Protein AF-A0A8T1S1Q7-F1 (afdb_monomer_lite)

Secondary structure (DSSP, 8-state):
----SHHHHHHHHHHHHHHHHHHHHS-----------GGGHHHHHHHHHHHHHT--TTSPP-HHHHHHHHHSSS--HHHHHHHHHHHHHHHHHHHHHH--HHHHHHHHHHHHHTT--TTSEEETTEEE-HHHHHHHHHHHHHHHHHHHSS-SS-HHHHHHHHHHHHHTT-S--HHHHHHHT-TTSTT-TTT---HHHHHHHHHHHHHHS-S-----TT------------

InterPro domains:
  IPR002157 Cobalamin (vitamin B12)-binding protein [PF01122] (16-185)
  IPR051588 Eukaryotic Cobalamin Transport [PTHR10559] (9-187)

Foldseek 3Di:
DDDDDPVVVVVVVVVVVVVVVVVVPPPPPLVPPDDDDPVCVVVVVVVLVVLLVPDDPPDQQDLVSLLVQLADDDHDVVSSVVSLLSLLVCCQVPVLPPDQLLSLLSSLLSCLSVLHQLCFRDDPRGTDGSLVVSVVNLVQQLVCCVVPVGGPPHVVSNVSSLLSCLVVVGDDDLVSVLVSPPCPSPPNPPPDPDPVVSVVVSVVSCVSNPPDDDPDRGPGDYHPPPPSDD
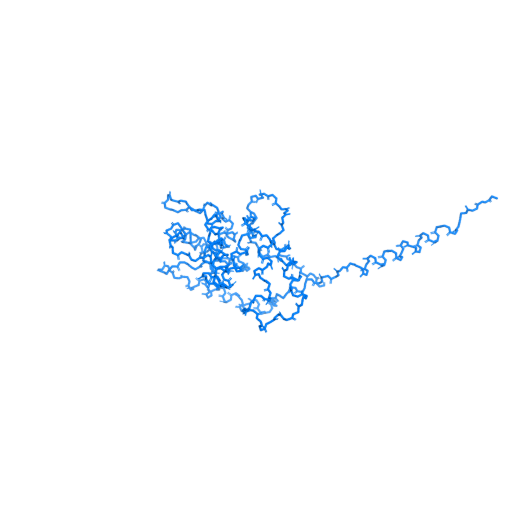
pLDDT: mean 75.9, std 19.91, range [31.59, 97.94]

Radius of gyration: 23.97 Å; chains: 1; bounding box: 48×86×62 Å

Structure (mmCIF, N/CA/C/O backbone):
data_AF-A0A8T1S1Q7-F1
#
_entry.id   AF-A0A8T1S1Q7-F1
#
loop_
_atom_site.group_PDB
_atom_site.id
_atom_site.type_symbol
_atom_site.label_atom_id
_atom_site.label_alt_id
_atom_site.label_comp_id
_atom_site.label_asym_id
_atom_site.label_entity_id
_atom_site.label_seq_id
_atom_site.pdbx_PDB_ins_code
_atom_site.Cartn_x
_atom_site.Cartn_y
_atom_site.Cartn_z
_atom_site.occupancy
_atom_site.B_iso_or_equiv
_atom_site.auth_seq_id
_atom_site.auth_comp_id
_atom_site.auth_asym_id
_atom_site.auth_atom_id
_atom_site.pdbx_PDB_model_num
ATOM 1 N N . GLN A 1 1 ? 14.185 65.476 -39.154 1.00 38.91 1 GLN A N 1
ATOM 2 C CA . GLN A 1 1 ? 13.109 64.513 -38.830 1.00 38.91 1 GLN A CA 1
ATOM 3 C C . GLN A 1 1 ? 13.609 63.157 -39.300 1.00 38.91 1 GLN A C 1
ATOM 5 O O . GLN A 1 1 ? 13.980 63.069 -40.453 1.00 38.91 1 GLN A O 1
ATOM 10 N N . GLY A 1 2 ? 13.774 62.105 -38.516 1.00 42.28 2 GLY A N 1
ATOM 11 C CA . GLY A 1 2 ? 13.477 61.841 -37.119 1.00 42.28 2 GLY A CA 1
ATOM 12 C C . GLY A 1 2 ? 13.653 60.332 -36.942 1.00 42.28 2 GLY A C 1
ATOM 13 O O . GLY A 1 2 ? 12.933 59.572 -37.565 1.00 42.28 2 GLY A O 1
ATOM 14 N N . VAL A 1 3 ? 14.683 59.950 -36.186 1.00 53.66 3 VAL A N 1
ATOM 15 C CA . VAL A 1 3 ? 14.793 58.777 -35.301 1.00 53.66 3 VAL A CA 1
ATOM 16 C C . VAL A 1 3 ? 13.857 57.590 -35.591 1.00 53.66 3 VAL A C 1
ATOM 18 O O . VAL A 1 3 ? 12.734 57.599 -35.111 1.00 53.66 3 VAL A O 1
ATOM 21 N N . THR A 1 4 ? 14.358 56.522 -36.222 1.00 49.47 4 THR A N 1
ATOM 22 C CA . THR A 1 4 ? 13.830 55.141 -36.082 1.00 49.47 4 THR A CA 1
ATOM 23 C C . THR A 1 4 ? 14.815 54.146 -36.711 1.00 49.47 4 THR A C 1
ATOM 25 O O . THR A 1 4 ? 14.681 53.795 -37.877 1.00 49.47 4 THR A O 1
ATOM 28 N N . GLY A 1 5 ? 15.841 53.712 -35.975 1.00 52.50 5 GLY A N 1
ATOM 29 C CA . GLY A 1 5 ? 16.766 52.676 -36.468 1.00 52.50 5 GLY A CA 1
ATOM 30 C C . GLY A 1 5 ? 17.504 51.931 -35.357 1.00 52.50 5 GLY A C 1
ATOM 31 O O . GLY A 1 5 ? 17.584 50.708 -35.379 1.00 52.50 5 GLY A O 1
ATOM 32 N N . ASP A 1 6 ? 17.936 52.645 -34.314 1.00 53.81 6 ASP A N 1
ATOM 33 C CA . ASP A 1 6 ? 18.719 52.035 -33.226 1.00 53.81 6 ASP A CA 1
ATOM 34 C C . ASP A 1 6 ? 17.874 51.266 -32.196 1.00 53.81 6 ASP A C 1
ATOM 36 O O . ASP A 1 6 ? 18.347 50.329 -31.552 1.00 53.81 6 ASP A O 1
ATOM 40 N N . GLY A 1 7 ? 16.592 51.616 -32.050 1.00 53.06 7 GLY A N 1
ATOM 41 C CA . GLY A 1 7 ? 15.706 50.998 -31.059 1.00 53.06 7 GLY A CA 1
ATOM 42 C C . GLY A 1 7 ? 15.237 49.583 -31.418 1.00 53.06 7 GLY A C 1
ATOM 43 O O . GLY A 1 7 ? 14.983 48.778 -30.521 1.00 53.06 7 GLY A O 1
ATOM 44 N N . GLU A 1 8 ? 15.125 49.253 -32.708 1.00 56.66 8 GLU A N 1
ATOM 45 C CA . GLU A 1 8 ? 14.625 47.943 -33.158 1.00 56.66 8 GLU A CA 1
ATOM 46 C C . GLU A 1 8 ? 15.713 46.864 -33.159 1.00 56.66 8 GLU A C 1
ATOM 48 O O . GLU A 1 8 ? 15.457 45.716 -32.783 1.00 56.66 8 GLU A O 1
ATOM 53 N N . MET A 1 9 ? 16.950 47.247 -33.488 1.00 59.78 9 MET A N 1
ATOM 54 C CA . MET A 1 9 ? 18.107 46.349 -33.470 1.00 59.78 9 MET A CA 1
ATOM 55 C C . MET A 1 9 ? 18.482 45.941 -32.038 1.00 59.78 9 MET A C 1
ATOM 57 O O . MET A 1 9 ? 18.757 44.775 -31.761 1.00 59.78 9 MET A O 1
ATOM 61 N N . MET A 1 10 ? 18.393 46.876 -31.085 1.00 61.81 10 MET A N 1
ATOM 62 C CA . MET A 1 10 ? 18.620 46.582 -29.668 1.00 61.81 10 MET A CA 1
ATOM 63 C C . MET A 1 10 ? 17.518 45.674 -29.093 1.00 61.81 10 MET A C 1
ATOM 65 O O . MET A 1 10 ? 17.795 44.766 -28.311 1.00 61.81 10 MET A O 1
ATOM 69 N N . ARG A 1 11 ? 16.257 45.860 -29.511 1.00 66.31 11 ARG A N 1
ATOM 70 C CA . ARG A 1 11 ? 15.126 45.014 -29.083 1.00 66.31 11 ARG A CA 1
ATOM 71 C C . ARG A 1 11 ? 15.227 43.584 -29.609 1.00 66.31 11 ARG A C 1
ATOM 73 O O . ARG A 1 11 ? 14.923 42.645 -28.873 1.00 66.31 11 ARG A O 1
ATOM 80 N N . THR A 1 12 ? 15.678 43.399 -30.846 1.00 70.56 12 THR A N 1
ATOM 81 C CA . THR A 1 12 ? 15.907 42.063 -31.419 1.00 70.56 12 THR A CA 1
ATOM 82 C C . THR A 1 12 ? 17.087 41.355 -30.752 1.00 70.56 12 THR A C 1
ATOM 84 O O . THR A 1 12 ? 16.970 40.180 -30.413 1.00 70.56 12 THR A O 1
ATOM 87 N N . LEU A 1 13 ? 18.176 42.062 -30.432 1.00 71.19 13 LEU A N 1
ATOM 88 C CA . LEU A 1 13 ? 19.294 41.467 -29.689 1.00 71.19 13 LEU A CA 1
ATOM 89 C C . LEU A 1 13 ? 18.897 41.045 -28.265 1.00 71.19 13 LEU A C 1
ATOM 91 O O . LEU A 1 13 ? 19.228 39.944 -27.825 1.00 71.19 13 LEU A O 1
ATOM 95 N N . VAL A 1 14 ? 18.156 41.899 -27.551 1.00 78.38 14 VAL A N 1
ATOM 96 C CA . VAL A 1 14 ? 17.705 41.624 -26.177 1.00 78.38 14 VAL A CA 1
ATOM 97 C C . VAL A 1 14 ? 16.707 40.467 -26.137 1.00 78.38 14 VAL A C 1
ATOM 99 O O . VAL A 1 14 ? 16.790 39.628 -25.244 1.00 78.38 14 VAL A O 1
ATOM 102 N N . THR A 1 15 ? 15.794 40.372 -27.107 1.00 74.06 15 THR A N 1
ATOM 103 C CA . THR A 1 15 ? 14.841 39.250 -27.191 1.00 74.06 15 THR A CA 1
ATOM 104 C C . THR A 1 15 ? 15.527 37.932 -27.542 1.00 74.06 15 THR A C 1
ATOM 106 O O . THR A 1 15 ? 15.200 36.911 -26.938 1.00 74.06 15 THR A O 1
ATOM 109 N N . MET A 1 16 ? 16.531 37.948 -28.425 1.00 76.75 16 MET A N 1
ATOM 110 C CA . MET A 1 16 ? 17.347 36.768 -28.727 1.00 76.75 16 MET A CA 1
ATOM 111 C C . MET A 1 16 ? 18.166 36.307 -27.517 1.00 76.75 16 MET A C 1
ATOM 113 O O . MET A 1 16 ? 18.165 35.121 -27.194 1.00 76.75 16 MET A O 1
ATOM 117 N N . LEU A 1 17 ? 18.810 37.233 -26.798 1.00 78.62 17 LEU A N 1
ATOM 118 C CA . LEU A 1 17 ? 19.577 36.922 -25.587 1.00 78.62 17 LEU A CA 1
ATOM 119 C C . LEU A 1 17 ? 18.680 36.431 -24.445 1.00 78.62 17 LEU A C 1
ATOM 121 O O . LEU A 1 17 ? 19.032 35.468 -23.770 1.00 78.62 17 LEU A O 1
ATOM 125 N N . ALA A 1 18 ? 17.504 37.036 -24.256 1.00 77.12 18 ALA A N 1
ATOM 126 C CA . ALA A 1 18 ? 16.523 36.581 -23.274 1.00 77.12 18 ALA A CA 1
ATOM 127 C C . ALA A 1 18 ? 15.964 35.193 -23.628 1.00 77.12 18 ALA A C 1
ATOM 129 O O . ALA A 1 18 ? 15.820 34.353 -22.743 1.00 77.12 18 ALA A O 1
ATOM 130 N N . GLY A 1 19 ? 15.708 34.919 -24.913 1.00 75.44 19 GLY A N 1
ATOM 131 C CA . GLY A 1 19 ? 15.300 33.599 -25.399 1.00 75.44 19 GLY A CA 1
ATOM 132 C C . GLY A 1 19 ? 16.376 32.531 -25.180 1.00 75.44 19 GLY A C 1
ATOM 133 O O . GLY A 1 19 ? 16.073 31.441 -24.696 1.00 75.44 19 GLY A O 1
ATOM 134 N N . LEU A 1 20 ? 17.643 32.863 -25.447 1.00 75.69 20 LEU A N 1
ATOM 135 C CA . LEU A 1 20 ? 18.786 31.980 -25.203 1.00 75.69 20 LEU A CA 1
ATOM 136 C C . LEU A 1 20 ? 18.986 31.710 -23.701 1.00 75.69 20 LEU A C 1
ATOM 138 O O . LEU A 1 20 ? 19.234 30.576 -23.297 1.00 75.69 20 LEU A O 1
ATOM 142 N N 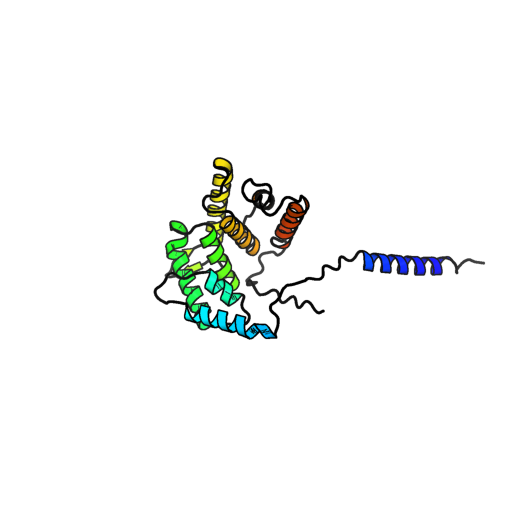. LEU A 1 21 ? 18.820 32.739 -22.864 1.00 74.62 21 LEU A N 1
ATOM 143 C CA . LEU A 1 21 ? 18.910 32.631 -21.409 1.00 74.62 21 LEU A CA 1
ATOM 144 C C . LEU A 1 21 ? 17.765 31.779 -20.835 1.00 74.62 21 LEU A C 1
ATOM 146 O O . LEU A 1 21 ? 18.000 30.969 -19.943 1.00 74.62 21 LEU A O 1
ATOM 150 N N . LEU A 1 22 ? 16.547 31.899 -21.375 1.00 66.69 22 LEU A N 1
ATOM 151 C CA . LEU A 1 22 ? 15.398 31.061 -21.006 1.00 66.69 22 LEU A CA 1
ATOM 152 C C . LEU A 1 22 ? 15.592 29.590 -21.409 1.00 66.69 22 LEU A C 1
ATOM 154 O O . LEU A 1 22 ? 15.176 28.704 -20.664 1.00 66.69 22 LEU A O 1
ATOM 158 N N . LEU A 1 23 ? 16.261 29.321 -22.536 1.00 65.88 23 LEU A N 1
ATOM 159 C CA . LEU A 1 23 ? 16.642 27.966 -22.954 1.00 65.88 23 LEU A CA 1
ATOM 160 C C . LEU A 1 23 ? 17.730 27.360 -22.052 1.00 65.88 23 LEU A C 1
ATOM 162 O O . LEU A 1 23 ? 17.657 26.175 -21.738 1.00 65.88 23 LEU A O 1
ATOM 166 N N . TYR A 1 24 ? 18.694 28.162 -21.586 1.00 63.28 24 TYR A N 1
ATOM 167 C CA . TYR A 1 24 ? 19.740 27.726 -20.645 1.00 63.28 24 TYR A CA 1
ATOM 168 C C . TYR A 1 24 ? 19.243 27.557 -19.201 1.00 63.28 24 TYR A C 1
ATOM 170 O O . TYR A 1 24 ? 19.770 26.732 -18.456 1.00 63.28 24 TYR A O 1
ATOM 178 N N . LEU A 1 25 ? 18.240 28.339 -18.793 1.00 59.53 25 LEU A N 1
ATOM 179 C CA . LEU A 1 25 ? 17.625 28.271 -17.464 1.00 59.53 25 LEU A CA 1
ATOM 180 C C . LEU A 1 25 ? 16.512 27.226 -17.36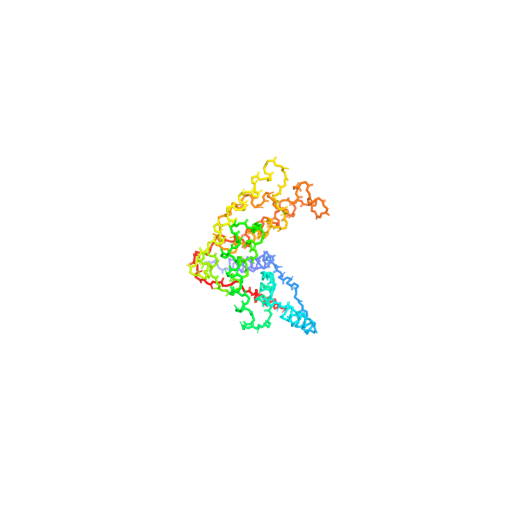9 1.00 59.53 25 LEU A C 1
ATOM 182 O O . LEU A 1 25 ? 16.055 26.947 -16.260 1.00 59.53 25 LEU A O 1
ATOM 186 N N . ALA A 1 26 ? 16.062 26.651 -18.489 1.00 56.50 26 ALA A N 1
ATOM 187 C CA . ALA A 1 26 ? 15.135 25.533 -18.463 1.00 56.50 26 ALA A CA 1
ATOM 188 C C . ALA A 1 26 ? 15.865 24.330 -17.848 1.00 56.50 26 ALA A C 1
ATOM 190 O O . ALA A 1 26 ? 16.803 23.812 -18.455 1.00 56.50 26 ALA A O 1
ATOM 191 N N . PRO A 1 27 ? 15.479 23.857 -16.649 1.00 55.19 27 PRO A N 1
ATOM 192 C CA . PRO A 1 27 ? 16.083 22.664 -16.098 1.00 55.19 27 PRO A CA 1
ATOM 193 C C . PRO A 1 27 ? 15.698 21.507 -17.018 1.00 55.19 27 PRO A C 1
ATOM 195 O O . PRO A 1 27 ? 14.570 21.012 -16.973 1.00 55.19 27 PRO A O 1
ATOM 198 N N . THR A 1 28 ? 16.636 21.067 -17.855 1.00 53.44 28 THR A N 1
ATOM 199 C CA . THR A 1 28 ? 16.559 19.795 -18.567 1.00 53.44 28 THR A CA 1
ATOM 200 C C . THR A 1 28 ? 16.693 18.695 -17.523 1.00 53.44 28 THR A C 1
ATOM 202 O O . THR A 1 28 ? 17.720 18.032 -17.393 1.00 53.44 28 THR A O 1
ATOM 205 N N . VAL A 1 29 ? 15.647 18.511 -16.717 1.00 53.09 29 VAL A N 1
ATOM 206 C CA . VAL A 1 29 ? 15.441 17.275 -15.980 1.00 53.09 29 VAL A CA 1
ATOM 207 C C . VAL A 1 29 ? 15.096 16.250 -17.046 1.00 53.09 29 VAL A C 1
ATOM 209 O O . VAL A 1 29 ? 13.927 15.970 -17.309 1.00 53.09 29 VAL A O 1
ATOM 212 N N . LEU A 1 30 ? 16.128 15.721 -17.702 1.00 44.84 30 LEU A N 1
ATOM 213 C CA . LEU A 1 30 ? 16.028 14.451 -18.391 1.00 44.84 30 LEU A CA 1
ATOM 214 C C . LEU A 1 30 ? 15.482 13.489 -17.339 1.00 44.84 30 LEU A C 1
ATOM 216 O O . LEU A 1 30 ? 16.141 13.185 -16.342 1.00 44.84 30 LEU A O 1
ATOM 220 N N . CYS A 1 31 ? 14.218 13.096 -17.499 1.00 48.00 31 CYS A N 1
ATOM 221 C CA . CYS A 1 31 ? 13.670 11.964 -16.778 1.00 48.00 31 CYS A CA 1
ATOM 222 C C . CYS A 1 31 ? 14.504 10.765 -17.215 1.00 48.00 31 CYS A C 1
ATOM 224 O O . CYS A 1 31 ? 14.187 10.100 -18.191 1.00 48.00 31 CYS A O 1
ATOM 226 N N . GLN A 1 32 ? 15.597 10.492 -16.512 1.00 52.19 32 GLN A N 1
ATOM 227 C CA . GLN A 1 32 ? 16.336 9.258 -16.689 1.00 52.19 32 GLN A CA 1
ATOM 228 C C . GLN A 1 32 ? 15.565 8.185 -15.923 1.00 52.19 32 GLN A C 1
ATOM 230 O O . GLN A 1 32 ? 15.927 7.761 -14.829 1.00 52.19 32 GLN A O 1
ATOM 235 N N . GLY A 1 33 ? 14.390 7.845 -16.451 1.00 61.56 33 GLY A N 1
ATOM 236 C CA . GLY A 1 33 ? 13.634 6.706 -15.977 1.00 61.56 33 GLY A CA 1
ATOM 237 C C . GLY A 1 33 ? 14.430 5.462 -16.327 1.00 61.56 33 GLY A C 1
ATOM 238 O O . GLY A 1 33 ? 14.535 5.112 -17.499 1.00 61.56 33 GLY A O 1
ATOM 239 N N . CYS A 1 34 ? 14.996 4.792 -15.327 1.00 77.50 34 CYS A N 1
ATOM 240 C CA . CYS A 1 34 ? 15.538 3.458 -15.531 1.00 77.50 34 CYS A CA 1
ATOM 241 C C . CYS A 1 34 ? 14.358 2.522 -15.814 1.00 77.50 34 CYS A C 1
ATOM 243 O O . CYS A 1 34 ? 13.532 2.262 -14.937 1.00 77.50 34 CYS A O 1
ATOM 245 N N . ALA A 1 35 ? 14.252 2.057 -17.053 1.00 80.88 35 ALA A N 1
ATOM 246 C CA . ALA A 1 35 ? 13.274 1.069 -17.473 1.00 80.88 35 ALA A CA 1
ATOM 247 C C . ALA A 1 35 ? 14.006 -0.142 -18.049 1.00 80.88 35 ALA A C 1
ATOM 249 O O . ALA A 1 35 ? 15.059 -0.001 -18.663 1.00 80.88 35 ALA A O 1
ATOM 250 N N . VAL A 1 36 ? 13.425 -1.326 -17.856 1.00 81.56 36 VAL A N 1
ATOM 251 C CA . VAL A 1 36 ? 13.950 -2.574 -18.421 1.00 81.56 36 VAL A CA 1
ATOM 252 C C . VAL A 1 36 ? 14.018 -2.458 -19.945 1.00 81.56 36 VAL A C 1
ATOM 254 O O . VAL A 1 36 ? 13.041 -2.025 -20.577 1.00 81.56 36 VAL A O 1
ATOM 257 N N . ASN A 1 37 ? 15.160 -2.842 -20.525 1.00 85.69 37 ASN A N 1
ATOM 258 C CA . ASN A 1 37 ? 15.352 -2.804 -21.970 1.00 85.69 37 ASN A CA 1
ATOM 259 C C . ASN A 1 37 ? 14.344 -3.744 -22.661 1.00 85.69 37 ASN A C 1
ATOM 261 O O . ASN A 1 37 ? 13.881 -4.729 -22.085 1.00 85.69 37 ASN A O 1
ATOM 265 N N . LYS A 1 38 ? 13.971 -3.438 -23.908 1.00 85.94 38 LYS A N 1
ATOM 266 C CA . LYS A 1 38 ? 13.069 -4.258 -24.725 1.00 85.94 38 LYS A CA 1
ATOM 267 C C . LYS A 1 38 ? 13.527 -5.715 -24.798 1.00 85.94 38 LYS A C 1
ATOM 269 O O . LYS A 1 38 ? 12.679 -6.595 -24.668 1.00 85.94 38 LYS A O 1
ATOM 274 N N . ASP A 1 39 ? 14.832 -5.938 -24.910 1.00 90.25 39 ASP A N 1
ATOM 275 C CA . ASP A 1 39 ? 15.437 -7.268 -25.053 1.00 90.25 39 ASP A CA 1
ATOM 276 C C . ASP A 1 39 ? 15.287 -8.129 -23.786 1.00 90.25 39 ASP A C 1
ATOM 278 O O . ASP A 1 39 ? 15.184 -9.349 -23.860 1.00 90.25 39 ASP A O 1
ATOM 282 N N . GLU A 1 40 ? 15.178 -7.495 -22.616 1.00 90.19 40 GLU A N 1
ATOM 283 C CA . GLU A 1 40 ? 15.042 -8.161 -21.313 1.00 90.19 40 GLU A CA 1
ATOM 284 C C . GLU A 1 40 ? 13.577 -8.310 -20.868 1.00 90.19 40 GLU A C 1
ATOM 286 O O . GLU A 1 40 ? 13.280 -8.968 -19.868 1.00 90.19 40 GLU A O 1
ATOM 291 N N . ARG A 1 41 ? 12.619 -7.737 -21.612 1.00 87.75 41 ARG A N 1
ATOM 292 C CA . ARG A 1 41 ? 11.180 -7.852 -21.306 1.00 87.75 41 ARG A CA 1
ATOM 293 C C . ARG A 1 41 ? 10.692 -9.296 -21.139 1.00 87.75 41 ARG A C 1
ATOM 295 O O . ARG A 1 41 ? 9.851 -9.499 -20.259 1.00 87.75 41 ARG A O 1
ATOM 302 N N . PRO A 1 42 ? 11.170 -10.299 -21.906 1.00 90.50 42 PRO A N 1
ATOM 303 C CA . PRO A 1 42 ? 10.775 -11.689 -21.691 1.00 90.50 42 PRO A CA 1
ATOM 304 C C . PRO A 1 42 ? 11.056 -12.186 -20.264 1.00 90.50 42 PRO A C 1
ATOM 306 O O . PRO A 1 42 ? 10.211 -12.873 -19.696 1.00 90.50 42 PRO A O 1
ATOM 309 N N . LEU A 1 43 ? 12.160 -11.756 -19.640 1.00 90.69 43 LEU A N 1
ATOM 310 C CA . LEU A 1 43 ? 12.518 -12.140 -18.268 1.00 90.69 43 LEU A CA 1
ATOM 311 C C . LEU A 1 43 ? 11.494 -11.618 -17.251 1.00 90.69 43 LEU A C 1
ATOM 313 O O . LEU A 1 43 ? 11.061 -12.343 -16.354 1.00 90.69 43 LEU A O 1
ATOM 317 N N . VAL A 1 44 ? 11.055 -10.367 -17.419 1.00 89.19 44 VAL A N 1
ATOM 318 C CA . VAL A 1 44 ? 10.028 -9.754 -16.561 1.00 89.19 44 VAL A CA 1
ATOM 319 C C . VAL A 1 44 ? 8.672 -10.433 -16.761 1.00 89.19 44 VAL A C 1
ATOM 321 O O . VAL A 1 44 ? 7.950 -10.663 -15.790 1.00 89.19 44 VAL A O 1
ATOM 324 N N . ARG A 1 45 ? 8.331 -10.810 -18.001 1.00 87.88 45 ARG A N 1
ATOM 325 C CA . ARG A 1 45 ? 7.104 -11.571 -18.294 1.00 87.88 45 ARG A CA 1
ATOM 326 C C . ARG A 1 45 ? 7.124 -12.951 -17.644 1.00 87.88 45 ARG A C 1
ATOM 328 O O . ARG A 1 45 ? 6.105 -13.391 -17.118 1.00 87.88 45 ARG A O 1
ATOM 335 N N . ASP A 1 46 ? 8.265 -13.628 -17.636 1.00 90.19 46 ASP A N 1
ATOM 336 C CA . ASP A 1 46 ? 8.383 -14.933 -16.987 1.00 90.19 46 ASP A CA 1
ATOM 337 C C . ASP A 1 46 ? 8.326 -14.828 -15.460 1.00 90.19 46 ASP A C 1
ATOM 339 O O . ASP A 1 46 ? 7.678 -15.658 -14.817 1.00 90.19 46 ASP A O 1
ATOM 343 N N . LEU A 1 47 ? 8.895 -13.771 -14.869 1.00 89.81 47 LEU A N 1
ATOM 344 C CA . LEU A 1 47 ? 8.682 -13.456 -13.454 1.00 89.81 47 LEU A CA 1
ATOM 345 C C . LEU A 1 47 ? 7.193 -13.232 -13.154 1.00 89.81 47 LEU A C 1
ATOM 347 O O . LEU A 1 47 ? 6.667 -13.773 -12.182 1.00 89.81 47 LEU A O 1
ATOM 351 N N . GLN A 1 48 ? 6.493 -12.488 -14.008 1.00 88.31 48 GLN A N 1
ATOM 352 C CA . GLN A 1 48 ? 5.061 -12.260 -13.861 1.00 88.31 48 GLN A CA 1
ATOM 353 C C . GLN A 1 48 ? 4.247 -13.555 -13.921 1.00 88.31 48 GLN A C 1
ATOM 355 O O . GLN A 1 48 ? 3.385 -13.771 -13.068 1.00 88.31 48 GLN A O 1
ATOM 360 N N . LYS A 1 49 ? 4.534 -14.441 -14.881 1.00 87.75 49 LYS A N 1
ATOM 361 C CA . LYS A 1 49 ? 3.898 -15.764 -14.948 1.00 87.75 49 LYS A CA 1
ATOM 362 C C . LYS A 1 49 ? 4.139 -16.553 -13.664 1.00 87.75 49 LYS A C 1
ATOM 364 O O . LYS A 1 49 ? 3.193 -17.101 -13.111 1.00 87.75 49 LYS A O 1
ATOM 369 N N . LYS A 1 50 ? 5.374 -16.575 -13.149 1.00 88.75 50 LYS A N 1
ATOM 370 C CA . LYS A 1 50 ? 5.690 -17.246 -11.877 1.00 88.75 50 LYS A CA 1
ATOM 371 C C . LYS A 1 50 ? 4.883 -16.672 -10.711 1.00 88.75 50 LYS A C 1
ATOM 373 O O . LYS A 1 50 ? 4.345 -17.445 -9.927 1.00 88.75 50 LYS A O 1
ATOM 378 N N . MET A 1 51 ? 4.730 -15.346 -10.628 1.00 87.25 51 MET A N 1
ATOM 379 C CA . MET A 1 51 ? 3.872 -14.717 -9.615 1.00 87.25 51 MET A CA 1
ATOM 380 C C . MET A 1 51 ? 2.414 -15.166 -9.749 1.00 87.25 51 MET A C 1
ATOM 382 O O . MET A 1 51 ? 1.804 -15.532 -8.751 1.00 87.25 51 MET A O 1
ATOM 386 N N . ILE A 1 52 ? 1.880 -15.212 -10.971 1.00 84.25 52 ILE A N 1
ATOM 387 C CA . ILE A 1 52 ? 0.518 -15.688 -11.246 1.00 84.25 52 ILE A CA 1
ATOM 388 C C . ILE A 1 52 ? 0.321 -17.138 -10.776 1.00 84.25 52 ILE A C 1
ATOM 390 O O . ILE A 1 52 ? -0.657 -17.427 -10.092 1.00 84.25 52 ILE A O 1
ATOM 394 N N . TYR A 1 53 ? 1.256 -18.037 -11.091 1.00 81.81 53 TYR A N 1
ATOM 395 C CA . TYR A 1 53 ? 1.169 -19.446 -10.690 1.00 81.81 53 TYR A CA 1
ATOM 396 C C . TYR A 1 53 ? 1.452 -19.680 -9.201 1.00 81.81 53 TYR A C 1
ATOM 398 O O . TYR A 1 53 ? 1.067 -20.714 -8.664 1.00 81.81 53 TYR A O 1
ATOM 406 N N . SER A 1 54 ? 2.096 -18.731 -8.517 1.00 80.25 54 SER A N 1
ATOM 407 C CA . SER A 1 54 ? 2.343 -18.812 -7.071 1.00 80.25 54 SER A CA 1
ATOM 408 C C . SER A 1 54 ? 1.113 -18.498 -6.212 1.00 80.25 54 SER A C 1
ATOM 410 O O . SER A 1 54 ? 1.145 -18.706 -4.999 1.00 80.25 54 SER A O 1
ATOM 412 N N . VAL A 1 55 ? 0.029 -17.989 -6.815 1.00 77.69 55 VAL A N 1
ATOM 413 C CA . VAL A 1 55 ? -1.206 -17.652 -6.100 1.00 77.69 55 VAL A CA 1
ATOM 414 C C . VAL A 1 55 ? -1.899 -18.937 -5.648 1.00 77.69 55 VAL A C 1
ATOM 416 O O . VAL A 1 55 ? -2.640 -19.572 -6.394 1.00 77.69 55 VAL A O 1
ATOM 419 N N . ASN A 1 56 ? -1.657 -19.316 -4.396 1.00 74.75 56 ASN A N 1
ATOM 420 C CA . ASN A 1 56 ? -2.322 -20.440 -3.753 1.00 74.75 56 ASN A CA 1
ATOM 421 C C . ASN A 1 56 ? -3.709 -20.015 -3.242 1.00 74.75 56 ASN A C 1
ATOM 423 O O . ASN A 1 56 ? -3.838 -19.023 -2.525 1.00 74.75 56 ASN A O 1
ATOM 427 N N . ALA A 1 57 ? -4.744 -20.786 -3.578 1.00 68.69 57 ALA A N 1
ATOM 428 C CA . ALA A 1 57 ? -6.115 -20.530 -3.149 1.00 68.69 57 ALA A CA 1
ATOM 429 C C . ALA A 1 57 ? -6.326 -20.654 -1.629 1.00 68.69 57 ALA A C 1
ATOM 431 O O . ALA A 1 57 ? -7.229 -20.011 -1.101 1.00 68.69 57 ALA A O 1
ATOM 432 N N . SER A 1 58 ? -5.503 -21.446 -0.935 1.00 71.56 58 SER A N 1
ATOM 433 C CA . SER A 1 58 ? -5.652 -21.741 0.498 1.00 71.56 58 SER A CA 1
ATOM 434 C C . SER A 1 58 ? -4.804 -20.854 1.416 1.00 71.56 58 SER A C 1
ATOM 436 O O . SER A 1 58 ? -4.953 -20.927 2.633 1.00 71.56 58 SER A O 1
ATOM 438 N N . ALA A 1 59 ? -3.901 -20.038 0.866 1.00 77.19 59 ALA A N 1
ATOM 439 C CA . ALA A 1 59 ? -3.051 -19.145 1.650 1.00 77.19 59 ALA A CA 1
ATOM 440 C C . ALA A 1 59 ? -3.701 -17.758 1.823 1.00 77.19 59 ALA A C 1
ATOM 442 O O . ALA A 1 59 ? -4.442 -17.319 0.937 1.00 77.19 59 ALA A O 1
ATOM 443 N N . PRO A 1 60 ? -3.403 -17.025 2.915 1.00 79.44 60 PRO A N 1
ATOM 444 C CA . PRO A 1 60 ? -3.814 -15.631 3.045 1.00 79.44 60 PRO A CA 1
ATOM 445 C C . PRO A 1 60 ? -3.338 -14.798 1.844 1.00 79.44 60 PRO A C 1
ATOM 447 O O . PRO A 1 60 ? -2.191 -14.954 1.407 1.00 79.44 60 PRO A O 1
ATOM 450 N N . PRO A 1 61 ? -4.182 -13.906 1.297 1.00 90.06 61 PRO A N 1
ATOM 451 C CA . PRO A 1 61 ? -3.826 -13.151 0.106 1.00 90.06 61 PRO A CA 1
ATOM 452 C C . PRO A 1 61 ? -2.707 -12.146 0.408 1.00 90.06 61 PRO A C 1
ATOM 454 O O . PRO A 1 61 ? -2.716 -11.472 1.435 1.00 90.06 61 PRO A O 1
ATOM 457 N N . ASN A 1 62 ? -1.747 -12.012 -0.511 1.00 91.50 62 ASN A N 1
ATOM 458 C CA . ASN A 1 62 ? -0.649 -11.055 -0.384 1.00 91.50 62 ASN A CA 1
ATOM 459 C C . ASN A 1 62 ? -0.911 -9.813 -1.263 1.00 91.50 62 ASN A C 1
ATOM 461 O O . ASN A 1 62 ? -0.857 -9.922 -2.494 1.00 91.50 62 ASN A O 1
ATOM 465 N N . PRO A 1 63 ? -1.147 -8.621 -0.679 1.00 94.88 63 PRO A N 1
ATOM 466 C CA . PRO A 1 63 ? -1.460 -7.422 -1.454 1.00 94.88 63 PRO A CA 1
ATOM 467 C C . PRO A 1 63 ? -0.318 -6.977 -2.371 1.00 94.88 63 PRO A C 1
ATOM 469 O O . PRO A 1 63 ? -0.578 -6.385 -3.417 1.00 94.88 63 PRO A O 1
ATOM 472 N N . SER A 1 64 ? 0.936 -7.282 -2.019 1.00 94.06 64 SER A N 1
ATOM 473 C CA . SER A 1 64 ? 2.104 -6.942 -2.837 1.00 94.06 64 SER A CA 1
ATOM 474 C C . SER A 1 64 ? 2.102 -7.678 -4.175 1.00 94.06 64 SER A C 1
ATOM 476 O O . SER A 1 64 ? 2.539 -7.109 -5.172 1.00 94.06 64 SER A O 1
ATOM 478 N N . ILE A 1 65 ? 1.569 -8.907 -4.224 1.00 92.12 65 ILE A N 1
ATOM 479 C CA . ILE A 1 65 ? 1.443 -9.673 -5.473 1.00 92.12 65 ILE A CA 1
ATOM 480 C C . ILE A 1 65 ? 0.436 -8.987 -6.395 1.00 92.12 65 ILE A C 1
ATOM 482 O O . ILE A 1 65 ? 0.766 -8.688 -7.542 1.00 92.12 65 ILE A O 1
ATOM 486 N N . LEU A 1 66 ? -0.763 -8.665 -5.895 1.00 93.31 66 LEU A N 1
ATOM 487 C CA . LEU A 1 66 ? -1.756 -7.957 -6.706 1.00 93.31 66 LEU A CA 1
ATOM 488 C C . LEU A 1 66 ? -1.237 -6.584 -7.144 1.00 93.31 66 LEU A C 1
ATOM 490 O O . LEU A 1 66 ? -1.365 -6.231 -8.312 1.00 93.31 66 LEU A O 1
ATOM 494 N N . LEU A 1 67 ? -0.611 -5.823 -6.242 1.00 93.75 67 LEU A N 1
ATOM 495 C CA . LEU A 1 67 ? -0.017 -4.530 -6.576 1.00 93.75 67 LEU A CA 1
ATOM 496 C C . LEU A 1 67 ? 1.018 -4.660 -7.704 1.00 93.75 67 LEU A C 1
ATOM 498 O O . LEU A 1 67 ? 0.956 -3.900 -8.667 1.00 93.75 67 LEU A O 1
ATOM 502 N N . ALA A 1 68 ? 1.926 -5.636 -7.622 1.00 91.31 68 ALA A N 1
ATOM 503 C CA . ALA A 1 68 ? 2.923 -5.884 -8.661 1.00 91.31 68 ALA A CA 1
ATOM 504 C C . ALA A 1 68 ? 2.274 -6.243 -10.006 1.00 91.31 68 ALA A C 1
ATOM 506 O O . ALA A 1 68 ? 2.654 -5.687 -11.033 1.00 91.31 68 ALA A O 1
ATOM 507 N N . LEU A 1 69 ? 1.254 -7.106 -10.004 1.00 90.62 69 LEU A N 1
ATOM 508 C CA . LEU A 1 69 ? 0.532 -7.500 -11.218 1.00 90.62 69 LEU A CA 1
ATOM 509 C C . LEU A 1 69 ? -0.234 -6.335 -11.853 1.00 90.62 69 LEU A C 1
ATOM 511 O O . LEU A 1 69 ? -0.243 -6.197 -13.071 1.00 90.62 69 LEU A O 1
ATOM 515 N N . ARG A 1 70 ? -0.816 -5.445 -11.042 1.00 91.19 70 ARG A N 1
ATOM 516 C CA . ARG A 1 70 ? -1.503 -4.239 -11.530 1.00 91.19 70 ARG A CA 1
ATOM 517 C C . ARG A 1 70 ? -0.556 -3.166 -12.066 1.00 91.19 70 ARG A C 1
ATOM 519 O O . ARG A 1 70 ? -0.987 -2.327 -12.851 1.00 91.19 70 ARG A O 1
ATOM 526 N N . LEU A 1 71 ? 0.707 -3.175 -11.644 1.00 88.50 71 LEU A N 1
ATOM 527 C CA . LEU A 1 71 ? 1.751 -2.272 -12.142 1.00 88.50 71 LEU A CA 1
ATOM 528 C C . LEU A 1 71 ? 2.535 -2.851 -13.329 1.00 88.50 71 LEU A C 1
ATOM 530 O O . LEU A 1 71 ? 3.219 -2.098 -14.030 1.00 88.50 71 LEU A O 1
ATOM 534 N N . ALA A 1 72 ? 2.457 -4.166 -13.541 1.00 86.88 72 ALA A N 1
ATOM 535 C CA . ALA A 1 72 ? 3.067 -4.851 -14.670 1.00 86.88 72 ALA A CA 1
ATOM 536 C C . ALA A 1 72 ? 2.407 -4.452 -16.000 1.00 86.88 72 ALA A C 1
ATOM 538 O O . ALA A 1 72 ? 1.355 -3.819 -16.037 1.00 86.88 72 ALA A O 1
ATOM 539 N N . GLN A 1 73 ? 3.074 -4.785 -17.106 1.00 81.62 73 GLN A N 1
ATOM 540 C CA . GLN A 1 73 ? 2.592 -4.447 -18.445 1.00 81.62 73 GLN A CA 1
ATOM 541 C C . GLN A 1 73 ? 1.525 -5.422 -18.952 1.00 81.62 73 GLN A C 1
ATOM 543 O O . GLN A 1 73 ? 0.546 -4.990 -19.558 1.00 81.62 73 GLN A O 1
ATOM 548 N N . ASP A 1 74 ? 1.731 -6.721 -18.735 1.00 82.81 74 ASP A N 1
ATOM 549 C CA . ASP A 1 74 ? 0.736 -7.727 -19.086 1.00 82.81 74 ASP A CA 1
ATOM 550 C C . ASP A 1 74 ? -0.252 -7.857 -17.924 1.00 82.81 74 ASP A C 1
ATOM 552 O O . ASP A 1 74 ? 0.105 -7.629 -16.771 1.00 82.81 74 ASP A O 1
ATOM 556 N N . HIS A 1 75 ? -1.497 -8.231 -18.206 1.00 83.19 75 HIS A N 1
ATOM 557 C CA . HIS A 1 75 ? -2.525 -8.364 -17.177 1.00 83.19 75 HIS A CA 1
ATOM 558 C C . HIS A 1 75 ? -3.282 -9.672 -17.328 1.00 83.19 75 HIS A C 1
ATOM 560 O O . HIS A 1 75 ? -3.676 -10.051 -18.432 1.00 83.19 75 HIS A O 1
ATOM 566 N N . ASN A 1 76 ? -3.563 -10.318 -16.199 1.00 88.38 76 ASN A N 1
ATOM 567 C CA . ASN A 1 76 ? -4.528 -11.408 -16.136 1.00 88.38 76 ASN A CA 1
ATOM 568 C C . ASN A 1 76 ? -5.715 -10.946 -15.294 1.00 88.38 76 ASN A C 1
ATOM 570 O O . ASN A 1 76 ? -5.739 -11.116 -14.077 1.00 88.38 76 ASN A O 1
ATOM 574 N N . LYS A 1 77 ? -6.708 -10.351 -15.966 1.00 88.94 77 LYS A N 1
ATOM 575 C CA . LYS A 1 77 ? -7.871 -9.730 -15.314 1.00 88.94 77 LYS A CA 1
ATOM 576 C C . LYS A 1 77 ? -8.618 -10.690 -14.388 1.00 88.94 77 LYS A C 1
ATOM 578 O O . LYS A 1 77 ? -9.105 -10.257 -13.353 1.00 88.94 77 LYS A O 1
ATOM 583 N N . HIS A 1 78 ? -8.713 -11.968 -14.755 1.00 90.19 78 HIS A N 1
ATOM 584 C CA . HIS A 1 78 ? -9.433 -12.958 -13.958 1.00 90.19 78 HIS A CA 1
ATOM 585 C C . HIS A 1 78 ? -8.731 -13.206 -12.618 1.00 90.19 78 HIS A C 1
ATOM 587 O O . HIS A 1 78 ? -9.348 -13.080 -11.563 1.00 90.19 78 HIS A O 1
ATOM 593 N N . ILE A 1 79 ? -7.424 -13.471 -12.658 1.00 89.12 79 ILE A N 1
ATOM 594 C CA . ILE A 1 79 ? -6.624 -13.745 -11.458 1.00 89.12 79 ILE A CA 1
ATOM 595 C C . ILE A 1 79 ? -6.485 -12.485 -10.597 1.00 89.12 79 ILE A C 1
ATOM 597 O O . ILE A 1 79 ? -6.622 -12.548 -9.378 1.00 89.12 79 ILE A O 1
ATOM 601 N N . GLU A 1 80 ? -6.276 -11.324 -11.220 1.00 91.75 80 GLU A N 1
ATOM 602 C CA . GLU A 1 80 ? -6.237 -10.034 -10.522 1.00 91.75 80 GLU A CA 1
ATOM 603 C C . GLU A 1 80 ? -7.556 -9.729 -9.794 1.00 91.75 80 GLU A C 1
ATOM 605 O O . GLU A 1 80 ? -7.528 -9.272 -8.651 1.00 91.75 80 GLU A O 1
ATOM 610 N N . GLN A 1 81 ? -8.706 -10.018 -10.415 1.00 93.00 81 GLN A N 1
ATOM 611 C CA . GLN A 1 81 ? -10.016 -9.816 -9.792 1.00 93.00 81 GLN A CA 1
ATOM 612 C C . GLN A 1 81 ? -10.268 -10.800 -8.642 1.00 93.00 81 GLN A C 1
ATOM 614 O O . GLN A 1 81 ? -10.776 -10.391 -7.598 1.00 93.00 81 GLN A O 1
ATOM 619 N N . ASP A 1 82 ? -9.891 -12.072 -8.799 1.00 92.12 82 ASP A N 1
ATOM 620 C CA . ASP A 1 82 ? -9.976 -13.066 -7.721 1.00 92.12 82 ASP A CA 1
ATOM 621 C C . ASP A 1 82 ? -9.135 -12.642 -6.505 1.00 92.12 82 ASP A C 1
ATOM 623 O O . ASP A 1 82 ? -9.627 -12.608 -5.374 1.00 92.12 82 ASP A O 1
ATOM 627 N N . MET A 1 83 ? -7.894 -12.198 -6.733 1.00 92.69 83 MET A N 1
ATOM 628 C CA . MET A 1 83 ? -7.046 -11.661 -5.666 1.00 92.69 83 MET A CA 1
ATOM 629 C C . MET A 1 83 ? -7.638 -10.411 -5.014 1.00 92.69 83 MET A C 1
ATOM 631 O O . MET A 1 83 ? -7.583 -10.289 -3.791 1.00 92.69 83 MET A O 1
ATOM 635 N N . LEU A 1 84 ? -8.219 -9.489 -5.787 1.00 95.06 84 LEU A N 1
ATOM 636 C CA . LEU A 1 84 ? -8.865 -8.297 -5.236 1.00 95.06 84 LEU A CA 1
ATOM 637 C C . LEU A 1 84 ? -10.036 -8.664 -4.314 1.00 95.06 84 LEU A C 1
ATOM 639 O O . LEU A 1 84 ? -10.186 -8.082 -3.235 1.00 95.06 84 LEU A O 1
ATOM 643 N N . ASN A 1 85 ? -10.845 -9.644 -4.716 1.00 94.81 85 ASN A N 1
ATOM 644 C CA . ASN A 1 85 ? -11.974 -10.126 -3.925 1.00 94.81 85 ASN A CA 1
ATOM 645 C C . ASN A 1 85 ? -11.487 -10.760 -2.615 1.00 94.81 85 ASN A C 1
ATOM 647 O O . ASN A 1 85 ? -11.977 -10.398 -1.544 1.00 94.81 85 ASN A O 1
ATOM 651 N N . LYS A 1 86 ? -10.464 -11.622 -2.681 1.00 94.19 86 LYS A N 1
ATOM 652 C CA . LYS A 1 86 ? -9.830 -12.225 -1.497 1.00 94.19 86 LYS A CA 1
ATOM 653 C C . LYS A 1 86 ? -9.253 -11.167 -0.563 1.00 94.19 86 LYS A C 1
ATOM 655 O O . LYS A 1 86 ? -9.529 -11.193 0.628 1.00 94.19 86 LYS A O 1
ATOM 660 N N . LEU A 1 87 ? -8.521 -10.185 -1.091 1.00 95.88 87 LEU A N 1
ATOM 661 C CA . LEU A 1 87 ? -7.987 -9.070 -0.300 1.00 95.88 87 LEU A CA 1
ATOM 662 C C . LEU A 1 87 ? -9.083 -8.216 0.342 1.00 95.88 87 LEU A C 1
ATOM 664 O O . LEU A 1 87 ? -8.856 -7.642 1.405 1.00 95.88 87 LEU A O 1
ATOM 668 N N . SER A 1 88 ? -10.250 -8.106 -0.295 1.00 96.69 88 SER A N 1
ATOM 669 C CA . SER A 1 88 ? -11.397 -7.379 0.257 1.00 96.69 88 SER A CA 1
ATOM 670 C C . SER A 1 88 ? -12.045 -8.149 1.408 1.00 96.69 88 SER A C 1
ATOM 672 O O . SER A 1 88 ? -12.311 -7.559 2.453 1.00 96.69 88 SER A O 1
ATOM 674 N N . GLN A 1 89 ? -12.230 -9.464 1.253 1.00 95.75 89 GLN A N 1
ATOM 675 C CA . GLN A 1 89 ? -12.687 -10.354 2.329 1.00 95.75 89 GLN A CA 1
ATOM 676 C C . GLN A 1 89 ? -11.727 -10.308 3.519 1.00 95.75 89 GLN A C 1
ATOM 678 O O . GLN A 1 89 ? -12.140 -10.094 4.656 1.00 95.75 89 GLN A O 1
ATOM 683 N N . ASP A 1 90 ? -10.438 -10.423 3.230 1.00 95.50 90 ASP A N 1
ATOM 684 C CA . ASP A 1 90 ? -9.375 -10.431 4.217 1.00 95.50 90 ASP A CA 1
ATOM 685 C C . ASP A 1 90 ? -9.279 -9.112 4.997 1.00 95.50 90 ASP A C 1
ATOM 687 O O . ASP A 1 90 ? -9.191 -9.097 6.226 1.00 95.50 90 ASP A O 1
ATOM 691 N N . ALA A 1 91 ? -9.385 -7.985 4.289 1.00 96.25 91 ALA A N 1
ATOM 692 C CA . ALA A 1 91 ? -9.420 -6.660 4.889 1.00 96.25 91 ALA A CA 1
ATOM 693 C C . ALA A 1 91 ? -10.618 -6.485 5.832 1.00 96.25 91 ALA A C 1
ATOM 695 O O . ALA A 1 91 ? -10.461 -5.986 6.946 1.00 96.25 91 ALA A O 1
ATOM 696 N N . VAL A 1 92 ? -11.809 -6.908 5.408 1.00 96.00 92 VAL A N 1
ATOM 697 C CA . VAL A 1 92 ? -13.021 -6.828 6.233 1.00 96.00 92 VAL A CA 1
ATOM 698 C C . VAL A 1 92 ? -12.898 -7.691 7.491 1.00 96.00 92 VAL A C 1
ATOM 700 O O . VAL A 1 92 ? -13.297 -7.252 8.565 1.00 96.00 92 VAL A O 1
ATOM 703 N N . GLN A 1 93 ? -12.312 -8.884 7.382 1.00 94.31 93 GLN A N 1
ATOM 704 C CA . GLN A 1 93 ? -12.186 -9.816 8.505 1.00 94.31 93 GLN A CA 1
ATOM 705 C C . GLN A 1 93 ? -11.086 -9.423 9.496 1.00 94.31 93 GLN A C 1
ATOM 707 O O . GLN A 1 93 ? -11.259 -9.574 10.704 1.00 94.31 93 GLN A O 1
ATOM 712 N N . ARG A 1 94 ? -9.930 -8.960 9.003 1.00 94.81 94 ARG A N 1
ATOM 713 C CA . ARG A 1 94 ? -8.690 -8.947 9.795 1.00 94.81 94 ARG A CA 1
ATOM 714 C C . ARG A 1 94 ? -8.029 -7.582 9.940 1.00 94.81 94 ARG A C 1
ATOM 716 O O . ARG A 1 94 ? -7.194 -7.441 10.841 1.00 94.81 94 ARG A O 1
ATOM 723 N N . ALA A 1 95 ? -8.387 -6.576 9.133 1.00 93.31 95 ALA A N 1
ATOM 724 C CA . ALA A 1 95 ? -7.618 -5.328 9.073 1.00 93.31 95 ALA A CA 1
ATOM 725 C C . ALA A 1 95 ? -7.599 -4.555 10.394 1.00 93.31 95 ALA A C 1
ATOM 727 O O . ALA A 1 95 ? -6.545 -4.086 10.824 1.00 93.31 95 ALA A O 1
ATOM 728 N N . ALA A 1 96 ? -8.748 -4.432 11.058 1.00 91.12 96 ALA A N 1
ATOM 729 C CA . ALA A 1 96 ? -8.830 -3.706 12.323 1.00 91.12 96 ALA A CA 1
ATOM 730 C C . ALA A 1 96 ? -8.061 -4.421 13.448 1.00 91.12 96 ALA A C 1
ATOM 732 O O . ALA A 1 96 ? -7.361 -3.766 14.219 1.00 91.12 96 ALA A O 1
ATOM 733 N N . ALA A 1 97 ? -8.165 -5.752 13.504 1.00 92.62 97 ALA A N 1
ATOM 734 C CA . ALA A 1 97 ? -7.674 -6.554 14.620 1.00 92.62 97 ALA A CA 1
ATOM 735 C C . ALA A 1 97 ? -6.186 -6.921 14.517 1.00 92.62 97 ALA A C 1
ATOM 737 O O . ALA A 1 97 ? -5.490 -6.915 15.525 1.00 92.62 97 ALA A O 1
ATOM 738 N N . SER A 1 98 ? -5.698 -7.256 13.319 1.00 93.38 98 SER A N 1
ATOM 739 C CA . SER A 1 98 ? -4.399 -7.935 13.168 1.00 93.38 98 SER A CA 1
ATOM 740 C C . SER A 1 98 ? -3.393 -7.210 12.284 1.00 93.38 98 SER A C 1
ATOM 742 O O . SER A 1 98 ? -2.197 -7.450 12.419 1.00 93.38 98 SER A O 1
ATOM 744 N N . PHE A 1 99 ? -3.837 -6.329 11.382 1.00 96.69 99 PHE A N 1
ATOM 745 C CA . PHE A 1 99 ? -2.903 -5.717 10.439 1.00 96.69 99 PHE A CA 1
ATOM 746 C C . PHE A 1 99 ? -2.029 -4.666 11.118 1.00 96.69 99 PHE A C 1
ATOM 748 O O . PHE A 1 99 ? -2.513 -3.810 11.869 1.00 96.69 99 PHE A O 1
ATOM 755 N N . SER A 1 100 ? -0.746 -4.676 10.777 1.00 97.44 100 SER A N 1
ATOM 756 C CA . SER A 1 100 ? 0.145 -3.541 10.993 1.00 97.44 100 SER A CA 1
ATOM 757 C C . SER A 1 100 ? -0.263 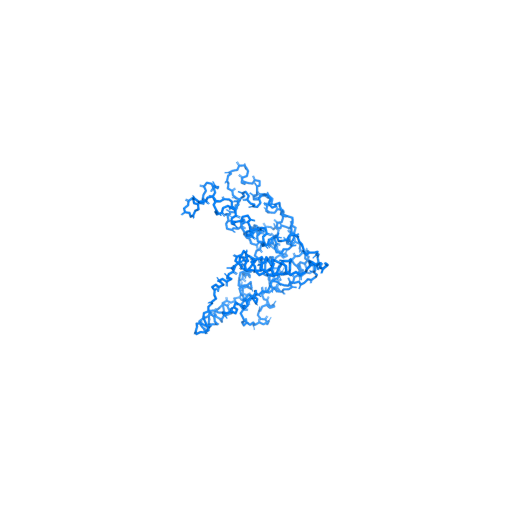-2.342 10.122 1.00 97.44 100 SER A C 1
ATOM 759 O O . SER A 1 100 ? -1.081 -2.473 9.205 1.00 97.44 100 SER A O 1
ATOM 761 N N . SER A 1 101 ? 0.306 -1.158 10.376 1.00 96.94 101 SER A N 1
ATOM 762 C CA . SER A 1 101 ? 0.062 0.012 9.521 1.00 96.94 101 SER A CA 1
ATOM 763 C C . SER A 1 101 ? 0.476 -0.263 8.068 1.00 96.94 101 SER A C 1
ATOM 765 O O . SER A 1 101 ? -0.347 -0.130 7.160 1.00 96.94 101 SER A O 1
ATOM 767 N N . GLY A 1 102 ? 1.676 -0.821 7.870 1.00 96.75 102 GLY A N 1
ATOM 768 C CA . GLY A 1 102 ? 2.206 -1.156 6.550 1.00 96.75 102 GLY A CA 1
ATOM 769 C C . GLY A 1 102 ? 1.374 -2.198 5.796 1.00 96.75 102 GLY A C 1
ATOM 770 O O . GLY A 1 102 ? 1.229 -2.104 4.578 1.00 96.75 102 GLY A O 1
ATOM 771 N N . GLN A 1 103 ? 0.764 -3.163 6.492 1.00 97.62 103 GLN A N 1
ATOM 772 C CA . GLN A 1 103 ? -0.174 -4.102 5.867 1.00 97.62 103 GLN A CA 1
ATOM 773 C C . GLN A 1 103 ? -1.437 -3.383 5.379 1.00 97.62 103 GLN A C 1
ATOM 775 O O . GLN A 1 103 ? -1.838 -3.570 4.230 1.00 97.62 103 GLN A O 1
ATOM 780 N N . VAL A 1 104 ? -2.031 -2.501 6.193 1.00 97.94 104 VAL A N 1
ATOM 781 C CA . VAL A 1 104 ? -3.172 -1.677 5.753 1.00 97.94 104 VAL A CA 1
ATOM 782 C C . VAL A 1 104 ? -2.784 -0.807 4.549 1.00 97.94 104 VAL A C 1
ATOM 784 O O . VAL A 1 104 ? -3.544 -0.734 3.580 1.00 97.94 104 VAL A O 1
ATOM 787 N N . ALA A 1 105 ? -1.590 -0.206 4.561 1.00 97.31 105 ALA A N 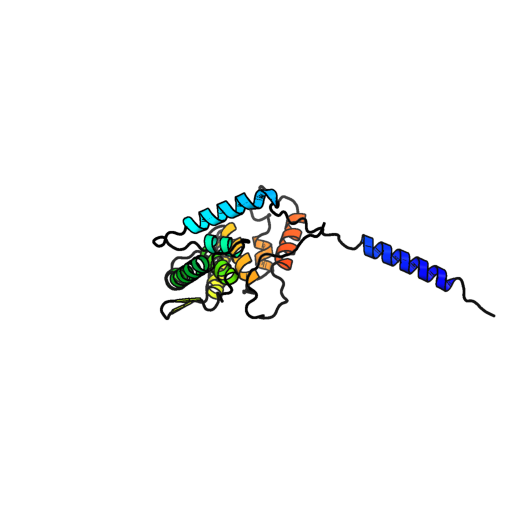1
ATOM 788 C CA . ALA A 1 105 ? -1.064 0.581 3.448 1.00 97.31 105 ALA A CA 1
ATOM 789 C C . ALA A 1 105 ? -0.932 -0.239 2.152 1.00 97.31 105 ALA A C 1
ATOM 791 O O . ALA A 1 105 ? -1.343 0.221 1.086 1.00 97.31 105 ALA A O 1
ATOM 792 N N . LEU A 1 106 ? -0.435 -1.476 2.228 1.00 97.75 106 LEU A N 1
ATOM 793 C CA . LEU A 1 106 ? -0.344 -2.372 1.072 1.00 97.75 106 LEU A CA 1
ATOM 794 C C . LEU A 1 106 ? -1.723 -2.770 0.527 1.00 97.75 106 LEU A C 1
ATOM 796 O O . LEU A 1 106 ? -1.919 -2.740 -0.690 1.00 97.75 106 LEU A O 1
ATOM 800 N N . HIS A 1 107 ? -2.700 -3.070 1.393 1.00 97.50 107 HIS A N 1
ATOM 801 C CA . HIS A 1 107 ? -4.082 -3.306 0.951 1.00 97.50 107 HIS A CA 1
ATOM 802 C C . HIS A 1 107 ? -4.656 -2.075 0.239 1.00 97.50 107 HIS A C 1
ATOM 804 O O . HIS A 1 107 ? -5.257 -2.207 -0.825 1.00 97.50 107 HIS A O 1
ATOM 810 N N . ILE A 1 108 ? -4.433 -0.873 0.778 1.00 96.38 108 ILE A N 1
ATOM 811 C CA . ILE A 1 108 ? -4.838 0.386 0.144 1.00 96.38 108 ILE A CA 1
ATOM 812 C C . ILE A 1 108 ? -4.239 0.529 -1.260 1.00 96.38 108 ILE A C 1
ATOM 814 O O . ILE A 1 108 ? -4.966 0.827 -2.212 1.00 96.38 108 ILE A O 1
ATOM 818 N N . LEU A 1 109 ? -2.926 0.329 -1.397 1.00 96.00 109 LEU A N 1
ATOM 819 C CA . LEU A 1 109 ? -2.225 0.480 -2.671 1.00 96.00 109 LEU A CA 1
ATOM 820 C C . LEU A 1 109 ? -2.721 -0.545 -3.699 1.00 96.00 109 LEU A C 1
ATOM 822 O O . LEU A 1 109 ? -2.980 -0.175 -4.843 1.00 96.00 109 LEU A O 1
ATOM 826 N N . ALA A 1 110 ? -2.930 -1.799 -3.290 1.00 95.81 110 ALA A N 1
ATOM 827 C CA . ALA A 1 110 ? -3.457 -2.856 -4.153 1.00 95.81 110 ALA A CA 1
ATOM 828 C C . ALA A 1 110 ? -4.895 -2.565 -4.630 1.00 95.81 110 ALA A C 1
ATOM 830 O O . ALA A 1 110 ? -5.186 -2.680 -5.824 1.00 95.81 110 ALA A O 1
ATOM 831 N N . GLN A 1 111 ? -5.778 -2.118 -3.728 1.00 95.25 111 GLN A N 1
ATOM 832 C CA . GLN A 1 111 ? -7.144 -1.687 -4.063 1.00 95.25 111 GLN A CA 1
ATOM 833 C C . GLN A 1 111 ? -7.110 -0.538 -5.078 1.00 95.25 111 GLN A C 1
ATOM 835 O O . GLN A 1 111 ? -7.745 -0.596 -6.132 1.00 95.25 111 GLN A O 1
ATOM 840 N N . ARG A 1 112 ? -6.283 0.480 -4.818 1.00 93.12 112 ARG A N 1
ATOM 841 C CA . ARG A 1 112 ? -6.162 1.659 -5.679 1.00 93.12 112 ARG A CA 1
ATOM 842 C C . ARG A 1 112 ? -5.560 1.342 -7.054 1.00 93.12 112 ARG A C 1
ATOM 844 O O . ARG A 1 112 ? -5.999 1.919 -8.051 1.00 93.12 112 ARG A O 1
ATOM 851 N N . ALA A 1 113 ? -4.589 0.433 -7.136 1.00 91.88 113 ALA A N 1
ATOM 852 C CA . ALA A 1 113 ? -4.036 -0.068 -8.401 1.00 91.88 113 ALA A CA 1
ATOM 853 C C . ALA A 1 113 ? -5.055 -0.909 -9.194 1.00 91.88 113 ALA A C 1
ATOM 855 O O . ALA A 1 113 ? -5.038 -0.955 -10.427 1.00 91.88 113 ALA A O 1
ATOM 856 N N . SER A 1 114 ? -6.009 -1.514 -8.490 1.00 92.62 114 SER A N 1
ATOM 857 C CA . SER A 1 114 ? -7.135 -2.248 -9.074 1.00 92.62 114 SER A CA 1
ATOM 858 C C . SER A 1 114 ? -8.358 -1.370 -9.355 1.00 92.62 114 SER A C 1
ATOM 860 O O . SER A 1 114 ? -9.422 -1.892 -9.661 1.00 92.62 114 SER A O 1
ATOM 862 N N . CYS A 1 115 ? -8.220 -0.040 -9.278 1.00 91.12 115 CYS A N 1
ATOM 863 C CA . CYS A 1 115 ? -9.311 0.923 -9.475 1.00 91.12 115 CYS A CA 1
ATOM 864 C C . CYS A 1 115 ? -10.456 0.844 -8.447 1.00 91.12 115 CYS A C 1
ATOM 866 O O . CYS A 1 115 ? -11.490 1.479 -8.646 1.00 91.12 115 CYS A O 1
ATOM 868 N N . ALA A 1 116 ? -10.277 0.117 -7.347 1.00 92.75 116 ALA A N 1
ATOM 869 C CA . ALA A 1 116 ? -11.253 0.025 -6.271 1.00 92.75 116 ALA A CA 1
ATOM 870 C C . ALA A 1 116 ? -11.106 1.186 -5.272 1.00 92.75 116 ALA A C 1
ATOM 872 O O . ALA A 1 116 ? -10.055 1.834 -5.195 1.00 92.75 116 ALA A O 1
ATOM 873 N N . ASP A 1 117 ? -12.173 1.466 -4.515 1.00 93.12 117 ASP A N 1
ATOM 874 C CA . ASP A 1 117 ? -12.181 2.509 -3.486 1.00 93.12 117 ASP A CA 1
ATOM 875 C C . ASP A 1 117 ? -11.764 1.944 -2.113 1.00 93.12 117 ASP A C 1
ATOM 877 O O . ASP A 1 117 ? -12.568 1.284 -1.445 1.00 93.12 117 ASP A O 1
ATOM 881 N N . PRO A 1 118 ? -10.544 2.240 -1.624 1.00 94.81 118 PRO A N 1
ATOM 882 C CA . PRO A 1 118 ? -10.090 1.773 -0.317 1.00 94.81 118 PRO A CA 1
ATOM 883 C C . PRO A 1 118 ? -10.838 2.414 0.867 1.00 94.81 118 PRO A C 1
ATOM 885 O O . PRO A 1 118 ? -10.662 1.980 2.008 1.00 94.81 118 PRO A O 1
ATOM 888 N N . ARG A 1 119 ? -11.668 3.444 0.642 1.00 95.25 119 ARG A N 1
ATOM 889 C CA . ARG A 1 119 ? -12.531 4.034 1.681 1.00 95.25 119 ARG A CA 1
ATOM 890 C C . ARG A 1 119 ? -13.796 3.208 1.927 1.00 95.25 119 ARG A C 1
ATOM 892 O O . ARG A 1 119 ? -14.439 3.411 2.957 1.00 95.25 119 ARG A O 1
ATOM 899 N N . ARG A 1 120 ? -14.156 2.303 1.007 1.00 95.25 120 ARG A N 1
ATOM 900 C CA . ARG A 1 120 ? -15.395 1.508 1.038 1.00 95.25 120 ARG A CA 1
ATOM 901 C C . ARG A 1 120 ? -15.164 0.057 0.605 1.00 95.25 120 ARG A C 1
ATOM 903 O O . ARG A 1 120 ? -15.893 -0.475 -0.233 1.00 95.25 120 ARG A O 1
ATOM 910 N N . VAL A 1 121 ? -14.170 -0.604 1.194 1.00 96.38 121 VAL A N 1
ATOM 911 C CA . VAL A 1 121 ? -13.904 -2.021 0.911 1.00 96.38 121 VAL A CA 1
ATOM 912 C C . VAL A 1 121 ? -15.018 -2.858 1.521 1.00 96.38 121 VAL A C 1
ATOM 914 O O . VAL A 1 121 ? -15.232 -2.795 2.729 1.00 96.38 121 VAL A O 1
ATOM 917 N N . SER A 1 122 ? -15.741 -3.605 0.690 1.00 95.19 122 SER A N 1
ATOM 918 C CA . SER A 1 122 ? -16.924 -4.359 1.109 1.00 95.19 122 SER A CA 1
ATOM 919 C C . SER A 1 122 ? -16.781 -5.837 0.776 1.00 95.19 122 SER A C 1
ATOM 921 O O . SER A 1 122 ? -16.358 -6.187 -0.324 1.00 95.19 122 SER A O 1
ATOM 923 N N . ALA A 1 123 ? -17.148 -6.695 1.723 1.00 93.69 123 ALA A N 1
ATOM 924 C CA . ALA A 1 123 ? -17.189 -8.143 1.564 1.00 93.69 123 ALA A CA 1
ATOM 925 C C . ALA A 1 123 ? -18.156 -8.749 2.590 1.00 93.69 123 ALA A C 1
ATOM 927 O O . ALA A 1 123 ? -18.227 -8.279 3.723 1.00 93.69 123 ALA A O 1
ATOM 928 N N . ASN A 1 124 ? -18.895 -9.791 2.197 1.00 89.38 124 ASN A N 1
ATOM 929 C CA . ASN A 1 124 ? -19.814 -10.538 3.069 1.00 89.38 124 ASN A CA 1
ATOM 930 C C . ASN A 1 124 ? -20.780 -9.634 3.870 1.00 89.38 124 ASN A C 1
ATOM 932 O O . ASN A 1 124 ? -20.962 -9.812 5.071 1.00 89.38 124 ASN A O 1
ATOM 936 N N . GLY A 1 125 ? -21.350 -8.612 3.221 1.00 90.06 125 GLY A N 1
ATOM 937 C CA . GLY A 1 125 ? -22.293 -7.670 3.846 1.00 90.06 125 GLY A CA 1
ATOM 938 C C . GLY A 1 125 ? -21.671 -6.649 4.812 1.00 90.06 125 GLY A C 1
ATOM 939 O O . GLY A 1 125 ? -22.389 -5.812 5.347 1.00 90.06 125 GLY A O 1
ATOM 940 N N . SER A 1 126 ? -20.352 -6.682 5.014 1.00 93.88 126 SER A N 1
ATOM 941 C CA . SER A 1 126 ? -19.613 -5.759 5.882 1.00 93.88 126 SER A CA 1
ATOM 942 C C . SER A 1 126 ? -18.735 -4.812 5.065 1.00 93.88 126 SER A C 1
ATOM 944 O O . SER A 1 126 ? -18.276 -5.160 3.974 1.00 93.88 126 SER A O 1
ATOM 946 N N . THR A 1 127 ? -18.469 -3.617 5.598 1.00 96.19 127 THR A N 1
ATOM 947 C CA . THR A 1 127 ? -17.662 -2.588 4.924 1.00 96.19 127 THR A CA 1
ATOM 948 C C . THR A 1 127 ? -16.629 -1.994 5.873 1.00 96.19 127 THR A C 1
ATOM 950 O O . THR A 1 127 ? -16.950 -1.632 7.003 1.00 96.19 127 THR A O 1
ATOM 953 N N . VAL A 1 128 ? -15.394 -1.829 5.395 1.00 96.94 128 VAL A N 1
ATOM 954 C CA . VAL A 1 128 ? -14.291 -1.201 6.131 1.00 96.94 128 VAL A CA 1
ATOM 955 C C . VAL A 1 128 ? -13.713 -0.014 5.356 1.00 96.94 128 VAL A C 1
ATOM 957 O O . VAL A 1 128 ? -13.567 -0.041 4.132 1.00 96.94 128 VAL A O 1
ATOM 960 N N . ASN A 1 129 ? -13.359 1.046 6.085 1.00 97.25 129 ASN A N 1
ATOM 961 C CA . ASN A 1 129 ? -12.638 2.197 5.547 1.00 97.25 129 ASN A CA 1
ATOM 962 C C . ASN A 1 129 ? -11.152 2.072 5.896 1.00 97.25 129 ASN A C 1
ATOM 964 O O . ASN A 1 129 ? -10.726 2.461 6.987 1.00 97.25 129 ASN A O 1
ATOM 968 N N . LEU A 1 130 ? -10.364 1.531 4.964 1.00 97.31 130 LEU A N 1
ATOM 969 C CA . LEU A 1 130 ? -8.939 1.290 5.190 1.00 97.31 130 LEU A CA 1
ATOM 970 C C . LEU A 1 130 ? -8.151 2.590 5.336 1.00 97.31 130 LEU A C 1
ATOM 972 O O . LEU A 1 130 ? -7.194 2.633 6.098 1.00 97.31 130 LEU A O 1
ATOM 976 N N . VAL A 1 131 ? -8.568 3.664 4.662 1.00 96.12 131 VAL A N 1
ATOM 977 C CA . VAL A 1 131 ? -7.889 4.969 4.734 1.00 96.12 131 VAL A CA 1
ATOM 978 C C . VAL A 1 131 ? -7.971 5.543 6.141 1.00 96.12 131 VAL A C 1
ATOM 980 O O . VAL A 1 131 ? -6.955 5.928 6.710 1.00 96.12 131 VAL A O 1
ATOM 983 N N . ARG A 1 132 ? -9.169 5.533 6.738 1.00 95.81 132 ARG A N 1
ATOM 984 C CA . ARG A 1 132 ? -9.371 5.973 8.124 1.00 95.81 132 ARG A CA 1
ATOM 985 C C . ARG A 1 132 ? -8.588 5.100 9.106 1.00 95.81 132 ARG A C 1
ATOM 987 O O . ARG A 1 132 ? -8.011 5.621 10.056 1.00 95.81 132 ARG A O 1
ATOM 994 N N . LEU A 1 133 ? -8.559 3.787 8.872 1.00 97.19 133 LEU A N 1
ATOM 995 C CA . LEU A 1 133 ? -7.785 2.856 9.691 1.00 97.19 133 LEU A CA 1
ATOM 996 C C . LEU A 1 133 ? -6.276 3.141 9.601 1.00 97.19 133 LEU A C 1
ATOM 998 O O . LEU A 1 133 ? -5.590 3.136 10.621 1.00 97.19 133 LEU A O 1
ATOM 1002 N N . LEU A 1 134 ? -5.766 3.435 8.401 1.00 97.31 134 LEU A N 1
ATOM 1003 C CA . LEU A 1 134 ? -4.365 3.790 8.197 1.00 97.31 134 LEU A CA 1
ATOM 1004 C C . LEU A 1 134 ? -4.014 5.113 8.883 1.00 97.31 134 LEU A C 1
ATOM 1006 O O . LEU A 1 134 ? -2.989 5.181 9.546 1.00 97.31 134 LEU A O 1
ATOM 1010 N N . GLU A 1 135 ? -4.865 6.138 8.794 1.00 94.94 135 GLU A N 1
ATOM 1011 C CA . GLU A 1 135 ? -4.660 7.414 9.502 1.00 94.94 135 GLU A CA 1
ATOM 1012 C C . GLU A 1 135 ? -4.531 7.211 11.023 1.00 94.94 135 GLU A C 1
ATOM 1014 O O . GLU A 1 135 ? -3.680 7.825 11.670 1.00 94.94 135 GLU A O 1
ATOM 1019 N N . GLN A 1 136 ? -5.345 6.320 11.600 1.00 95.56 136 GLN A N 1
ATOM 1020 C CA . GLN A 1 136 ? -5.286 5.973 13.022 1.00 95.56 136 GLN A CA 1
ATOM 1021 C C . GLN A 1 136 ? -3.994 5.233 13.382 1.00 95.56 136 GLN A C 1
ATOM 1023 O O . GLN A 1 136 ? -3.312 5.624 14.330 1.00 95.56 136 GLN A O 1
ATOM 1028 N N . LYS A 1 137 ? -3.635 4.192 12.619 1.00 96.25 137 LYS A N 1
ATOM 1029 C CA . LYS A 1 137 ? -2.416 3.408 12.865 1.00 96.25 137 LYS A CA 1
ATOM 1030 C C . LYS A 1 137 ? -1.157 4.247 12.651 1.00 96.25 137 LYS A C 1
ATOM 1032 O O . LYS A 1 137 ? -0.274 4.224 13.496 1.00 96.25 137 LYS A O 1
ATOM 1037 N N . PHE A 1 138 ? -1.120 5.072 11.608 1.00 93.69 138 PHE A N 1
ATOM 1038 C CA . PHE A 1 138 ? -0.028 6.011 11.362 1.00 93.69 138 PHE A CA 1
ATOM 1039 C C . PHE A 1 138 ? 0.138 7.001 12.521 1.00 93.69 138 PHE A C 1
ATOM 1041 O O . PHE A 1 138 ? 1.253 7.248 12.965 1.00 93.69 138 PHE A O 1
ATOM 1048 N N . LYS A 1 139 ? -0.957 7.529 13.091 1.00 92.44 139 LYS A N 1
ATOM 1049 C CA . LYS A 1 139 ? -0.874 8.373 14.295 1.00 92.44 139 LYS A CA 1
ATOM 1050 C C . LYS A 1 139 ? -0.244 7.626 15.478 1.00 92.44 139 LYS A C 1
ATOM 1052 O O . LYS A 1 139 ? 0.566 8.223 16.185 1.00 92.44 139 LYS A O 1
ATOM 1057 N N . ALA A 1 140 ? -0.590 6.355 15.679 1.00 93.81 140 ALA A N 1
ATOM 1058 C CA . ALA A 1 140 ? 0.002 5.526 16.728 1.00 93.81 140 ALA A CA 1
ATOM 1059 C C . ALA A 1 140 ? 1.506 5.281 16.490 1.00 93.81 140 ALA A C 1
ATOM 1061 O O . ALA A 1 140 ? 2.291 5.393 17.428 1.00 93.81 140 ALA A O 1
ATOM 1062 N N . GLU A 1 141 ? 1.924 5.059 15.238 1.00 92.31 141 GLU A N 1
ATOM 1063 C CA . GLU A 1 141 ? 3.345 4.989 14.864 1.00 92.31 141 GLU A CA 1
ATOM 1064 C C . GLU A 1 141 ? 4.095 6.268 15.270 1.00 92.31 141 GLU A C 1
ATOM 1066 O O . GLU A 1 141 ? 5.156 6.205 15.892 1.00 92.31 141 GLU A O 1
ATOM 1071 N N . LEU A 1 142 ? 3.519 7.445 14.986 1.00 87.31 142 LEU A N 1
ATOM 1072 C CA . LEU A 1 142 ? 4.141 8.730 15.335 1.00 87.31 142 LEU A CA 1
ATOM 1073 C C . LEU A 1 142 ? 4.244 8.944 16.844 1.00 87.31 142 LEU A C 1
ATOM 1075 O O . LEU A 1 142 ? 5.236 9.489 17.323 1.00 87.31 142 LEU A O 1
ATOM 1079 N N . GLN A 1 143 ? 3.220 8.530 17.588 1.00 89.00 143 GLN A N 1
ATOM 1080 C CA . GLN A 1 143 ? 3.228 8.598 19.047 1.00 89.00 143 GLN A CA 1
ATOM 1081 C C . GLN A 1 143 ? 4.322 7.700 19.628 1.00 89.00 143 GLN A C 1
ATOM 1083 O O . GLN A 1 143 ? 5.057 8.139 20.509 1.00 89.00 143 GLN A O 1
ATOM 1088 N N . ASN A 1 144 ? 4.494 6.491 19.092 1.00 88.75 144 ASN A N 1
ATOM 1089 C CA . ASN A 1 144 ? 5.547 5.588 19.542 1.00 88.75 144 ASN A CA 1
ATOM 1090 C C . ASN A 1 144 ? 6.945 6.141 19.246 1.00 88.75 144 ASN A C 1
ATOM 1092 O O . ASN A 1 144 ? 7.822 6.058 20.099 1.00 88.75 144 ASN A O 1
ATOM 1096 N N . ILE A 1 145 ? 7.140 6.796 18.095 1.00 84.06 145 ILE A N 1
ATOM 1097 C CA . ILE A 1 145 ? 8.400 7.490 17.784 1.00 84.06 145 ILE A CA 1
ATOM 1098 C C . ILE A 1 145 ? 8.658 8.624 18.778 1.00 84.06 145 ILE A C 1
ATOM 1100 O O . ILE A 1 145 ? 9.785 8.779 19.238 1.00 84.06 145 ILE A O 1
ATOM 1104 N N . ALA A 1 146 ? 7.636 9.407 19.128 1.00 81.81 146 ALA A N 1
ATOM 1105 C CA . ALA A 1 146 ? 7.787 10.512 20.071 1.00 81.81 146 ALA A CA 1
ATOM 1106 C C . ALA A 1 146 ? 8.159 10.041 21.490 1.00 81.81 146 ALA A C 1
ATOM 1108 O O . ALA A 1 146 ? 8.906 10.733 22.175 1.00 81.81 146 ALA A O 1
ATOM 1109 N N . ILE A 1 147 ? 7.650 8.881 21.919 1.00 84.12 147 ILE A N 1
ATOM 1110 C CA . ILE A 1 147 ? 7.862 8.345 23.273 1.00 84.12 147 ILE A CA 1
ATOM 1111 C C . ILE A 1 147 ? 9.132 7.482 23.348 1.00 84.12 147 ILE A C 1
ATOM 1113 O O . ILE A 1 147 ? 9.918 7.622 24.280 1.00 84.12 147 ILE A O 1
ATOM 1117 N N . HIS A 1 148 ? 9.338 6.594 22.375 1.00 83.88 148 HIS A N 1
ATOM 1118 C CA . HIS A 1 148 ? 10.364 5.545 22.412 1.00 83.88 148 HIS A CA 1
ATOM 1119 C C . HIS A 1 148 ? 11.497 5.748 21.394 1.00 83.88 148 HIS A C 1
ATOM 1121 O O . HIS A 1 148 ? 12.514 5.067 21.465 1.00 83.88 148 HIS A O 1
ATOM 1127 N N . GLY A 1 149 ? 11.354 6.679 20.447 1.00 79.00 149 GLY A N 1
ATOM 1128 C CA . GLY A 1 149 ? 12.364 6.959 19.419 1.00 79.00 149 GLY A CA 1
ATOM 1129 C C . GLY A 1 149 ? 12.305 6.053 18.182 1.00 79.00 149 GLY A C 1
ATOM 1130 O O . GLY A 1 149 ? 13.050 6.289 17.231 1.00 79.00 149 GLY A O 1
ATOM 1131 N N . ASN A 1 150 ? 11.410 5.061 18.147 1.00 83.12 150 ASN A N 1
ATOM 1132 C CA . ASN A 1 150 ? 11.194 4.167 17.004 1.00 83.12 150 ASN A CA 1
ATOM 1133 C C . ASN A 1 150 ? 9.694 3.951 16.716 1.00 83.12 150 ASN A C 1
ATOM 1135 O O . ASN A 1 150 ? 8.876 4.103 17.620 1.00 83.12 150 ASN A O 1
ATOM 1139 N N . PRO A 1 151 ? 9.306 3.599 15.476 1.00 88.56 151 PRO A N 1
ATOM 1140 C CA . PRO A 1 151 ? 7.935 3.181 15.155 1.00 88.56 151 PRO A CA 1
ATOM 1141 C C . PRO A 1 151 ? 7.530 1.904 15.914 1.00 88.56 151 PRO A C 1
ATOM 1143 O O . PRO A 1 151 ? 8.397 1.144 16.347 1.00 88.56 151 PRO A O 1
ATOM 1146 N N . LEU A 1 152 ? 6.220 1.664 16.050 1.00 93.62 152 LEU A N 1
ATOM 1147 C CA . LEU A 1 152 ? 5.644 0.390 16.512 1.00 93.62 152 LEU A CA 1
ATOM 1148 C C . LEU A 1 152 ? 6.033 -0.756 15.577 1.00 93.62 152 LEU A C 1
ATOM 1150 O O . LEU A 1 152 ? 6.183 -1.896 16.008 1.00 93.62 152 LEU A O 1
ATOM 1154 N N . THR A 1 153 ? 6.168 -0.446 14.288 1.00 94.56 153 THR A N 1
ATOM 1155 C CA . THR A 1 153 ? 6.609 -1.386 13.263 1.00 94.56 153 THR A CA 1
ATOM 1156 C C . THR A 1 153 ? 8.076 -1.150 12.894 1.00 94.56 153 THR A C 1
ATOM 1158 O O . THR A 1 153 ? 8.988 -1.539 13.615 1.00 94.56 153 THR A O 1
ATOM 1161 N N . ASN A 1 154 ? 8.331 -0.546 11.735 1.00 90.56 154 ASN A N 1
ATOM 1162 C CA . ASN A 1 154 ? 9.651 -0.181 11.243 1.00 90.56 154 ASN A CA 1
ATOM 1163 C C . ASN A 1 154 ? 9.524 0.973 10.236 1.00 90.56 154 ASN A C 1
ATOM 1165 O O . ASN A 1 154 ? 8.445 1.258 9.715 1.00 90.56 154 ASN A O 1
ATOM 1169 N N . PHE A 1 155 ? 10.637 1.638 9.925 1.00 87.31 155 PHE A N 1
ATOM 1170 C CA . PHE A 1 155 ? 10.625 2.787 9.013 1.00 87.31 155 PHE A CA 1
ATOM 1171 C C . PHE A 1 155 ? 10.210 2.434 7.575 1.00 87.31 155 PHE A C 1
ATOM 1173 O O . PHE A 1 155 ? 9.733 3.311 6.853 1.00 87.31 155 PHE A O 1
ATOM 1180 N N . TYR A 1 156 ? 10.335 1.170 7.154 1.00 89.50 156 TYR A N 1
ATOM 1181 C CA . TYR A 1 156 ? 9.836 0.719 5.853 1.00 89.50 156 TYR A CA 1
ATOM 1182 C C . TYR A 1 156 ? 8.302 0.748 5.808 1.00 89.50 156 TYR A C 1
ATOM 1184 O O . TYR A 1 156 ? 7.725 1.325 4.889 1.00 89.50 156 TYR A O 1
ATOM 1192 N N . GLN A 1 157 ? 7.636 0.212 6.832 1.00 95.25 157 GLN A N 1
ATOM 1193 C CA . GLN A 1 157 ? 6.178 0.266 6.952 1.00 95.25 157 GLN A CA 1
ATOM 1194 C C . GLN A 1 157 ? 5.676 1.699 7.137 1.00 95.25 157 GLN A C 1
ATOM 1196 O O . GLN A 1 157 ? 4.764 2.111 6.432 1.00 95.25 157 GLN A O 1
ATOM 1201 N N . LEU A 1 158 ? 6.354 2.500 7.962 1.00 91.25 158 LEU A N 1
ATOM 1202 C CA . LEU A 1 158 ? 6.045 3.926 8.099 1.00 91.25 158 LEU A CA 1
ATOM 1203 C C . LEU A 1 158 ? 6.126 4.670 6.752 1.00 91.25 158 LEU A C 1
ATOM 1205 O O . LEU A 1 158 ? 5.302 5.533 6.452 1.00 91.25 158 LEU A O 1
ATOM 1209 N N . SER A 1 159 ? 7.110 4.327 5.916 1.00 89.88 159 SER A N 1
ATOM 1210 C CA . SER A 1 159 ? 7.249 4.898 4.571 1.00 89.88 159 SER A CA 1
ATOM 1211 C C . SER A 1 159 ? 6.119 4.452 3.637 1.00 89.88 159 SER A C 1
ATOM 1213 O O . SER A 1 159 ? 5.639 5.256 2.834 1.00 89.88 159 SER A O 1
ATOM 1215 N N . LEU A 1 160 ? 5.661 3.200 3.752 1.00 93.94 160 LEU A N 1
ATOM 1216 C CA . LEU A 1 160 ? 4.480 2.711 3.034 1.00 93.94 160 LEU A CA 1
ATOM 1217 C C . LEU A 1 160 ? 3.211 3.457 3.458 1.00 93.94 160 LEU A C 1
ATOM 1219 O O . LEU A 1 160 ? 2.409 3.805 2.593 1.00 93.94 160 LEU A O 1
ATOM 1223 N N . ASP A 1 161 ? 3.053 3.759 4.748 1.00 93.75 161 ASP A N 1
ATOM 1224 C CA . ASP A 1 161 ? 1.913 4.524 5.262 1.00 93.75 161 ASP A CA 1
ATOM 1225 C C . ASP A 1 161 ? 1.857 5.915 4.626 1.00 93.75 161 ASP A C 1
ATOM 1227 O O . ASP A 1 161 ? 0.823 6.328 4.097 1.00 93.75 161 ASP A O 1
ATOM 1231 N N . VAL A 1 162 ? 2.997 6.617 4.612 1.00 91.00 162 VAL A N 1
ATOM 1232 C CA . VAL A 1 162 ? 3.141 7.924 3.954 1.00 91.00 162 VAL A CA 1
ATOM 1233 C C . VAL A 1 162 ? 2.793 7.818 2.470 1.00 91.00 162 VAL A C 1
ATOM 1235 O O . VAL A 1 162 ? 2.002 8.621 1.972 1.00 91.00 162 VAL A O 1
ATOM 1238 N N . LEU A 1 163 ? 3.331 6.817 1.764 1.00 90.19 163 LEU A N 1
ATOM 1239 C CA . LEU A 1 163 ? 3.059 6.600 0.343 1.00 90.19 163 LEU A CA 1
ATOM 1240 C C . LEU A 1 163 ? 1.561 6.385 0.078 1.00 90.19 163 LEU A C 1
ATOM 1242 O O . LEU A 1 163 ? 0.989 7.041 -0.795 1.00 90.19 163 LEU A O 1
ATOM 1246 N N . ALA A 1 164 ? 0.919 5.496 0.834 1.00 92.31 164 ALA A N 1
ATOM 1247 C CA . ALA A 1 164 ? -0.493 5.169 0.679 1.00 92.31 164 ALA A CA 1
ATOM 1248 C C . ALA A 1 164 ? -1.403 6.367 0.994 1.00 92.31 164 ALA A C 1
ATOM 1250 O O . ALA A 1 164 ? -2.317 6.663 0.219 1.00 92.31 164 ALA A O 1
ATOM 1251 N N . LEU A 1 165 ? -1.134 7.099 2.082 1.00 91.06 165 LEU A N 1
ATOM 1252 C CA . LEU A 1 165 ? -1.890 8.304 2.433 1.00 91.06 165 LEU A CA 1
ATOM 1253 C C . LEU A 1 165 ? -1.714 9.403 1.380 1.00 91.06 165 LEU A C 1
ATOM 1255 O O . LEU A 1 165 ? -2.699 10.029 0.990 1.00 91.06 165 LEU A O 1
ATOM 1259 N N . CYS A 1 166 ? -0.503 9.597 0.854 1.00 86.94 166 CYS A N 1
ATOM 1260 C CA . CYS A 1 166 ? -0.257 10.576 -0.202 1.00 86.94 166 CYS A CA 1
ATOM 1261 C C . CYS A 1 166 ? -1.017 10.273 -1.496 1.00 86.94 166 CYS A C 1
ATOM 1263 O O . CYS A 1 166 ? -1.595 11.184 -2.082 1.00 86.94 166 CYS A O 1
ATOM 1265 N N . GLN A 1 167 ? -1.078 9.008 -1.920 1.00 84.19 167 GLN A N 1
ATOM 1266 C CA . GLN A 1 167 ? -1.803 8.600 -3.134 1.00 84.19 167 GLN A CA 1
ATOM 1267 C C . GLN A 1 167 ? -3.329 8.792 -3.039 1.00 84.19 167 GLN A C 1
ATOM 1269 O O . GLN A 1 167 ? -4.026 8.775 -4.057 1.00 84.19 167 GLN A O 1
ATOM 1274 N N . LEU A 1 168 ? -3.865 8.947 -1.826 1.00 83.88 168 LEU A N 1
ATOM 1275 C CA . LEU A 1 168 ? -5.302 9.035 -1.559 1.00 83.88 168 LEU A CA 1
ATOM 1276 C C . LEU A 1 168 ? -5.773 10.396 -1.045 1.00 83.88 168 LEU A C 1
ATOM 1278 O O . LEU A 1 168 ? -6.944 10.523 -0.658 1.00 83.88 168 LEU A O 1
ATOM 1282 N N . ASN A 1 169 ? -4.874 11.382 -0.995 1.00 78.38 169 ASN A N 1
ATOM 1283 C CA . ASN A 1 169 ? -5.087 12.645 -0.289 1.00 78.38 169 ASN A CA 1
ATOM 1284 C C . ASN A 1 169 ? -5.615 12.394 1.139 1.00 78.38 169 ASN A C 1
ATOM 1286 O O . ASN A 1 169 ? -6.564 13.032 1.599 1.00 78.38 169 ASN A O 1
ATOM 1290 N N . GLY A 1 170 ? -5.056 11.381 1.806 1.00 72.25 170 GLY A N 1
ATOM 1291 C CA . GLY A 1 170 ? -5.322 11.088 3.207 1.00 72.25 170 GLY A CA 1
ATOM 1292 C C . GLY A 1 170 ? -4.769 12.187 4.108 1.00 72.25 170 GLY A C 1
ATOM 1293 O O . GLY A 1 170 ? -3.957 13.019 3.690 1.00 72.25 170 GLY A O 1
ATOM 1294 N N . ARG A 1 171 ? -5.201 12.200 5.368 1.00 78.19 171 ARG A N 1
ATOM 1295 C CA . ARG A 1 171 ? -4.694 13.150 6.358 1.00 78.19 171 ARG A CA 1
ATOM 1296 C C . ARG A 1 171 ? -3.261 12.803 6.728 1.00 78.19 171 ARG A C 1
ATOM 1298 O O . ARG A 1 171 ? -2.996 12.007 7.623 1.00 78.19 171 ARG A O 1
ATOM 1305 N N . LEU A 1 172 ? -2.340 13.467 6.049 1.00 75.81 172 LEU A N 1
ATOM 1306 C CA . LEU A 1 172 ? -0.922 13.455 6.346 1.00 75.81 172 LEU A CA 1
ATOM 1307 C C . LEU A 1 172 ? -0.492 14.880 6.691 1.00 75.81 172 LEU A C 1
ATOM 1309 O O . LEU A 1 172 ? -0.775 15.800 5.930 1.00 75.81 172 LEU A O 1
ATOM 1313 N N . SER A 1 173 ? 0.210 15.073 7.810 1.00 67.69 173 SER A N 1
ATOM 1314 C CA . SER A 1 173 ? 0.934 16.327 8.050 1.00 67.69 173 SER A CA 1
ATOM 1315 C C . SER A 1 173 ? 2.233 16.288 7.236 1.00 67.69 173 SER A C 1
ATOM 1317 O O . SER A 1 173 ? 3.111 15.479 7.562 1.00 67.69 173 SER A O 1
ATOM 1319 N N . PRO A 1 174 ? 2.404 17.129 6.195 1.00 58.34 174 PRO A N 1
ATOM 1320 C CA . PRO A 1 174 ? 3.622 17.124 5.383 1.00 58.34 174 PRO A CA 1
ATOM 1321 C C . PRO A 1 174 ? 4.864 17.487 6.206 1.00 58.34 174 PRO A C 1
ATOM 1323 O O . PRO A 1 174 ? 5.953 16.983 5.937 1.00 58.34 174 PRO A O 1
ATOM 1326 N N . ALA A 1 175 ? 4.691 18.316 7.242 1.00 58.88 175 ALA A N 1
ATOM 1327 C CA . ALA A 1 175 ? 5.743 18.646 8.197 1.00 58.88 175 ALA A CA 1
ATOM 1328 C C . ALA A 1 175 ? 6.209 17.392 8.951 1.00 58.88 175 ALA A C 1
ATOM 1330 O O . ALA A 1 175 ? 7.405 17.103 8.962 1.00 58.88 175 ALA A O 1
ATOM 1331 N N . ASN A 1 176 ? 5.275 16.588 9.469 1.00 66.25 176 ASN A N 1
ATOM 1332 C CA . ASN A 1 176 ? 5.606 15.356 10.187 1.00 66.25 176 ASN A CA 1
ATOM 1333 C C . ASN A 1 176 ? 6.287 14.352 9.250 1.00 66.25 176 ASN A C 1
ATOM 1335 O O . ASN A 1 176 ? 7.361 13.861 9.573 1.00 66.25 176 ASN A O 1
ATOM 1339 N N . ALA A 1 177 ? 5.734 14.116 8.055 1.00 64.50 177 ALA A N 1
ATOM 1340 C CA . ALA A 1 177 ? 6.331 13.204 7.074 1.00 64.50 177 ALA A CA 1
ATOM 1341 C C . ALA A 1 177 ? 7.766 13.612 6.692 1.00 64.50 177 ALA A C 1
ATOM 1343 O O . ALA A 1 177 ? 8.660 12.772 6.628 1.00 64.50 177 ALA A O 1
ATOM 1344 N N . SER A 1 178 ? 8.008 14.912 6.495 1.00 59.84 178 SER A N 1
ATOM 1345 C CA . SER A 1 178 ? 9.336 15.418 6.142 1.00 59.84 178 SER A CA 1
ATOM 1346 C C . SER A 1 178 ? 10.375 15.293 7.254 1.00 59.84 178 SER A C 1
ATOM 1348 O O . SER A 1 178 ? 11.552 15.094 6.963 1.00 59.84 178 SER A O 1
ATOM 1350 N N . THR A 1 179 ? 9.959 15.419 8.513 1.00 65.12 179 THR A N 1
ATOM 1351 C CA . THR A 1 179 ? 10.843 15.285 9.676 1.00 65.12 179 THR A CA 1
ATOM 1352 C C . THR A 1 179 ? 11.124 13.817 9.993 1.00 65.12 179 THR A C 1
ATOM 1354 O O . THR A 1 179 ? 12.235 13.485 10.377 1.00 65.12 179 THR A O 1
ATOM 1357 N N . LEU A 1 180 ? 10.159 12.921 9.772 1.00 63.88 180 LEU A N 1
ATOM 1358 C CA . LEU A 1 180 ? 10.303 11.485 10.047 1.00 63.88 180 LEU A CA 1
ATOM 1359 C C . LEU A 1 180 ? 11.181 10.756 9.032 1.00 63.88 180 LEU A C 1
ATOM 1361 O O . LEU A 1 180 ? 11.893 9.827 9.385 1.00 63.88 180 LEU A O 1
ATOM 1365 N N . LEU A 1 181 ? 11.127 11.180 7.770 1.00 65.81 181 LEU A N 1
ATOM 1366 C CA . LEU A 1 181 ? 11.931 10.615 6.683 1.00 65.81 181 LEU A CA 1
ATOM 1367 C C . LEU A 1 181 ? 13.245 11.385 6.489 1.00 65.81 181 LEU A C 1
ATOM 1369 O O . LEU A 1 181 ? 13.917 11.259 5.466 1.00 65.81 181 LEU A O 1
ATOM 1373 N N . SER A 1 182 ? 13.595 12.225 7.465 1.00 62.41 182 SER A N 1
ATOM 1374 C CA . SER A 1 182 ? 14.855 12.947 7.487 1.00 62.41 182 SER A CA 1
ATOM 1375 C C . SER A 1 182 ? 15.997 11.969 7.773 1.00 62.41 182 SER A C 1
ATOM 1377 O O . SER A 1 182 ? 16.003 11.372 8.840 1.00 62.41 182 SER A O 1
ATOM 1379 N N . PRO A 1 183 ? 17.009 11.825 6.905 1.00 54.59 183 PRO A N 1
ATOM 1380 C CA . PRO A 1 183 ? 18.118 10.890 7.129 1.00 54.59 183 PRO A CA 1
ATOM 1381 C C . PRO A 1 183 ? 18.915 11.101 8.429 1.00 54.59 183 PRO A C 1
ATOM 1383 O O . PRO A 1 183 ? 19.658 10.224 8.852 1.00 54.59 183 PRO A O 1
ATOM 1386 N N . THR A 1 184 ? 18.735 12.241 9.096 1.00 53.28 184 THR A N 1
ATOM 1387 C CA . THR A 1 184 ? 19.335 12.566 10.396 1.00 53.28 184 THR A CA 1
ATOM 1388 C C . THR A 1 184 ? 18.665 11.854 11.587 1.00 53.28 184 THR A C 1
ATOM 1390 O O . THR A 1 184 ? 19.218 11.879 12.686 1.00 53.28 184 THR A O 1
ATOM 1393 N N . THR A 1 185 ? 17.505 11.194 11.429 1.00 55.25 185 THR A N 1
ATOM 1394 C CA . THR A 1 185 ? 16.975 10.311 12.489 1.00 55.25 185 THR A CA 1
ATOM 1395 C C . THR A 1 185 ? 17.922 9.130 12.702 1.00 55.25 185 THR A C 1
ATOM 1397 O O . THR A 1 185 ? 18.288 8.442 11.751 1.00 55.25 185 THR A O 1
ATOM 1400 N N . ARG A 1 186 ? 18.315 8.915 13.966 1.00 48.31 186 ARG A N 1
ATOM 1401 C CA . ARG A 1 186 ? 19.485 8.154 14.465 1.00 48.31 186 ARG A CA 1
ATOM 1402 C C . ARG A 1 186 ? 19.701 6.712 13.953 1.00 48.31 186 ARG A C 1
ATOM 1404 O O . ARG A 1 186 ? 20.697 6.116 14.340 1.00 48.31 186 ARG A O 1
ATOM 1411 N N . SER A 1 187 ? 18.850 6.151 13.091 1.00 45.00 187 SER A N 1
ATOM 1412 C CA . SER A 1 187 ? 19.010 4.799 12.524 1.00 45.00 187 SER A CA 1
ATOM 1413 C C . SER A 1 187 ? 19.221 4.736 11.001 1.00 45.00 187 SER A C 1
ATOM 1415 O O . SER A 1 187 ? 19.351 3.638 10.471 1.00 45.00 187 SER A O 1
ATOM 1417 N N . ILE A 1 188 ? 19.243 5.864 10.273 1.00 44.84 188 ILE A N 1
ATOM 1418 C CA . ILE A 1 188 ? 19.466 5.907 8.806 1.00 44.84 188 ILE A CA 1
ATOM 1419 C C . ILE A 1 188 ? 20.833 6.547 8.501 1.00 44.84 188 ILE A C 1
ATOM 1421 O O . ILE A 1 188 ? 20.999 7.340 7.580 1.00 44.84 188 ILE A O 1
ATOM 1425 N N . THR A 1 189 ? 21.847 6.258 9.312 1.00 37.09 189 THR A N 1
ATOM 1426 C CA . THR A 1 189 ? 23.145 6.945 9.229 1.00 37.09 189 THR A CA 1
ATOM 1427 C C . THR A 1 189 ? 24.157 6.293 8.288 1.00 37.09 189 THR A C 1
ATOM 1429 O O . THR A 1 189 ? 25.243 6.839 8.132 1.00 37.09 189 THR A O 1
ATOM 1432 N N . SER A 1 190 ? 23.831 5.204 7.582 1.00 35.31 190 SER A N 1
ATOM 1433 C CA . SER A 1 190 ? 24.779 4.598 6.628 1.00 35.31 190 SER A CA 1
ATOM 1434 C C . SER A 1 190 ? 24.648 5.067 5.171 1.00 35.31 190 SER A C 1
ATOM 1436 O O . SER A 1 190 ? 25.506 4.712 4.369 1.00 35.31 190 SER A O 1
ATOM 1438 N N . VAL A 1 191 ? 23.637 5.871 4.793 1.00 41.44 191 VAL A N 1
ATOM 1439 C CA . VAL A 1 191 ? 23.438 6.263 3.369 1.00 41.44 191 VAL A CA 1
ATOM 1440 C C . VAL A 1 191 ? 23.260 7.769 3.123 1.00 41.44 191 VAL A C 1
ATOM 1442 O O . VAL A 1 191 ? 23.327 8.210 1.979 1.00 41.44 191 VAL A O 1
ATOM 1445 N N . ALA A 1 192 ? 23.070 8.613 4.140 1.00 45.19 192 ALA A N 1
ATOM 1446 C CA . ALA A 1 192 ? 22.698 10.006 3.875 1.00 45.19 192 ALA A CA 1
ATOM 1447 C C . ALA A 1 192 ? 23.312 11.013 4.854 1.00 45.19 192 ALA A C 1
ATOM 1449 O O . ALA A 1 192 ? 22.651 11.562 5.729 1.00 45.19 192 ALA A O 1
ATOM 1450 N N . SER A 1 193 ? 24.588 11.316 4.636 1.00 35.75 193 SER A N 1
ATOM 1451 C CA . SER A 1 193 ? 25.339 12.368 5.332 1.00 35.75 193 SER A CA 1
ATOM 1452 C C . SER A 1 193 ? 25.384 13.704 4.570 1.00 35.75 193 SER A C 1
ATOM 1454 O O . SER A 1 193 ? 26.265 14.522 4.817 1.00 35.75 193 SER A O 1
ATOM 1456 N N . SER A 1 194 ? 24.442 13.976 3.654 1.00 41.78 194 SER A N 1
ATOM 1457 C CA . SER A 1 194 ? 24.440 15.228 2.878 1.00 41.78 194 SER A CA 1
ATOM 1458 C C . SER A 1 194 ? 23.155 16.052 3.068 1.00 41.78 194 SER A C 1
ATOM 1460 O O . SER A 1 194 ? 22.072 15.532 2.788 1.00 41.78 194 SER A O 1
ATOM 1462 N N . PRO A 1 195 ? 23.227 17.344 3.459 1.00 44.09 195 PRO A N 1
ATOM 1463 C CA . PRO A 1 195 ? 22.074 18.253 3.590 1.00 44.09 195 PRO A CA 1
ATOM 1464 C C . PRO A 1 195 ? 21.180 18.347 2.338 1.00 44.09 195 PRO A C 1
ATOM 1466 O O . PRO A 1 195 ? 19.975 18.587 2.438 1.00 44.09 195 PRO A O 1
ATOM 1469 N N . TRP A 1 196 ? 21.739 18.067 1.157 1.00 34.84 196 TRP A N 1
ATOM 1470 C CA . TRP A 1 196 ? 21.023 18.012 -0.121 1.00 34.84 196 TRP A CA 1
ATOM 1471 C C . TRP A 1 196 ? 19.998 16.866 -0.200 1.00 34.84 196 TRP A C 1
ATOM 1473 O O . TRP A 1 196 ? 19.001 16.967 -0.917 1.00 34.84 196 TRP A O 1
ATOM 1483 N N . THR A 1 197 ? 20.179 15.792 0.576 1.00 50.78 197 THR A N 1
ATOM 1484 C CA . THR A 1 197 ? 19.247 14.650 0.609 1.00 50.78 197 THR A CA 1
ATOM 1485 C C . THR A 1 197 ? 17.921 15.008 1.278 1.00 50.78 197 THR A C 1
ATOM 1487 O O . THR A 1 197 ? 16.870 14.627 0.773 1.00 50.78 197 THR A O 1
ATOM 1490 N N . LEU A 1 198 ? 17.935 15.821 2.336 1.00 44.56 198 LEU A N 1
ATOM 1491 C CA . LEU A 1 198 ? 16.736 16.301 3.034 1.00 44.56 198 LEU A CA 1
ATOM 1492 C C . LEU A 1 198 ? 15.849 17.177 2.154 1.00 44.56 198 LEU A C 1
ATOM 1494 O O . LEU A 1 198 ? 14.632 16.992 2.105 1.00 44.56 198 LEU A O 1
ATOM 1498 N N . GLN A 1 199 ? 16.448 18.129 1.438 1.00 47.44 199 GLN A N 1
ATOM 1499 C CA . GLN A 1 199 ? 15.711 18.974 0.500 1.00 47.44 199 GLN A CA 1
ATOM 1500 C C . GLN A 1 199 ? 15.180 18.164 -0.686 1.00 47.44 199 GLN A C 1
ATOM 1502 O O . GLN A 1 199 ? 14.037 18.379 -1.095 1.00 47.44 199 GLN A O 1
ATOM 1507 N N . ARG A 1 200 ? 15.947 17.183 -1.180 1.00 48.50 200 ARG A N 1
ATOM 1508 C CA . ARG A 1 200 ? 15.506 16.265 -2.237 1.00 48.50 200 ARG A CA 1
ATOM 1509 C C . ARG A 1 200 ? 14.346 15.383 -1.779 1.00 48.50 200 ARG A C 1
ATOM 1511 O O . ARG A 1 200 ? 13.360 15.294 -2.497 1.00 48.50 200 ARG A O 1
ATOM 1518 N N . TRP A 1 201 ? 14.393 14.830 -0.569 1.00 44.88 201 TRP A N 1
ATOM 1519 C CA . TRP A 1 201 ? 13.294 14.060 0.027 1.00 44.88 201 TRP A CA 1
ATOM 1520 C C . TRP A 1 201 ? 12.050 14.907 0.273 1.00 44.88 201 TRP A C 1
ATOM 1522 O O . TRP A 1 201 ? 10.948 14.504 -0.085 1.00 44.88 201 TRP A O 1
ATOM 1532 N N . ARG A 1 202 ? 12.206 16.122 0.804 1.00 54.25 202 ARG A N 1
ATOM 1533 C CA . ARG A 1 202 ? 11.096 17.074 0.953 1.00 54.25 202 ARG A CA 1
ATOM 1534 C C . ARG A 1 202 ? 10.494 17.470 -0.393 1.00 54.25 202 ARG A C 1
ATOM 1536 O O . ARG A 1 202 ? 9.284 17.641 -0.487 1.00 54.25 202 ARG A O 1
ATOM 1543 N N . SER A 1 203 ? 11.316 17.626 -1.427 1.00 51.78 203 SER A N 1
ATOM 1544 C CA . SER A 1 203 ? 10.867 17.891 -2.798 1.00 51.78 203 SER A CA 1
ATOM 1545 C C . SER A 1 203 ? 10.158 16.676 -3.412 1.00 51.78 203 SER A C 1
ATOM 1547 O O . SER A 1 203 ? 9.099 16.823 -4.017 1.00 51.78 203 SER A O 1
ATOM 1549 N N . LEU A 1 204 ? 10.662 15.460 -3.177 1.00 50.03 204 LEU A N 1
ATOM 1550 C CA . LEU A 1 204 ? 10.029 14.202 -3.587 1.00 50.03 204 LEU A CA 1
ATOM 1551 C C . LEU A 1 204 ? 8.683 13.989 -2.891 1.00 50.03 204 LEU A C 1
ATOM 1553 O O . LEU A 1 204 ? 7.702 13.697 -3.558 1.00 50.03 204 LEU A O 1
ATOM 1557 N N . LEU A 1 205 ? 8.588 14.226 -1.583 1.00 55.91 205 LEU A N 1
ATOM 1558 C CA . LEU A 1 205 ? 7.321 14.154 -0.852 1.00 55.91 205 LEU A CA 1
ATOM 1559 C C . LEU A 1 205 ? 6.350 15.247 -1.305 1.00 55.91 205 LEU A C 1
ATOM 1561 O O . LEU A 1 205 ? 5.180 14.968 -1.510 1.00 55.91 205 LEU A O 1
ATOM 1565 N N . ARG A 1 206 ? 6.810 16.480 -1.542 1.00 57.06 206 ARG A N 1
ATOM 1566 C CA . ARG A 1 206 ? 5.943 17.551 -2.069 1.00 57.06 206 ARG A CA 1
ATOM 1567 C C . ARG A 1 206 ? 5.486 17.312 -3.510 1.00 57.06 206 ARG A C 1
ATOM 1569 O O . ARG A 1 206 ? 4.393 17.734 -3.874 1.00 57.06 206 ARG A O 1
ATOM 1576 N N . SER A 1 207 ? 6.298 16.648 -4.329 1.00 52.47 207 SER A N 1
ATOM 1577 C CA . SER A 1 207 ? 5.932 16.292 -5.706 1.00 52.47 207 SER A CA 1
ATOM 1578 C C . SER A 1 207 ? 5.054 15.039 -5.776 1.00 52.47 207 SER A C 1
ATOM 1580 O O . SER A 1 207 ? 4.126 15.012 -6.581 1.00 52.47 207 SER A O 1
ATOM 1582 N N . ALA A 1 208 ? 5.293 14.043 -4.917 1.00 49.72 208 ALA A N 1
ATOM 1583 C CA . ALA A 1 208 ? 4.497 12.819 -4.811 1.00 49.72 208 ALA A CA 1
ATOM 1584 C C . ALA A 1 208 ? 3.155 13.048 -4.097 1.00 49.72 208 ALA A C 1
ATOM 1586 O O . ALA A 1 208 ? 2.144 12.472 -4.486 1.00 49.72 208 ALA A O 1
ATOM 1587 N N . CYS A 1 209 ? 3.131 13.920 -3.091 1.00 62.41 209 CYS A N 1
ATOM 1588 C CA . CYS A 1 209 ? 1.951 14.315 -2.3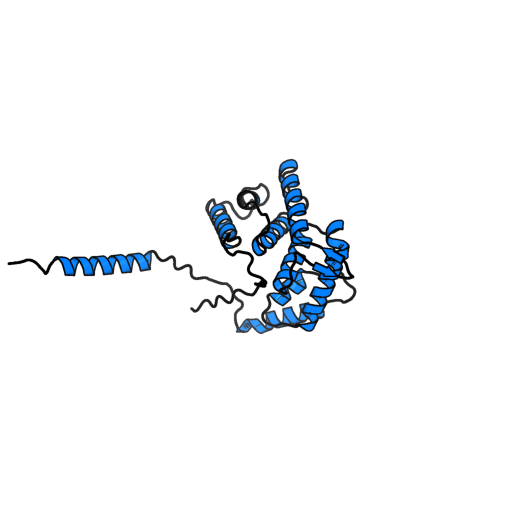27 1.00 62.41 209 CYS A CA 1
ATOM 1589 C C . CYS A 1 209 ? 1.517 15.718 -2.778 1.00 62.41 209 CYS A C 1
ATOM 1591 O O . CYS A 1 209 ? 1.544 16.666 -1.995 1.00 62.41 209 CYS A O 1
ATOM 1593 N N . ARG A 1 210 ? 1.195 15.888 -4.069 1.00 54.28 210 ARG A N 1
ATOM 1594 C CA . ARG A 1 210 ? 0.750 17.186 -4.601 1.00 54.28 210 ARG A CA 1
ATOM 1595 C C . ARG A 1 210 ? -0.627 17.548 -4.016 1.00 54.28 210 ARG A C 1
ATOM 1597 O O . ARG A 1 210 ? -1.601 16.860 -4.326 1.00 54.28 210 ARG A O 1
ATOM 1604 N N . PRO A 1 211 ? -0.761 18.643 -3.246 1.00 45.31 211 PRO A N 1
ATOM 1605 C CA . PRO A 1 211 ? -2.063 19.154 -2.847 1.00 45.31 211 PRO A CA 1
ATOM 1606 C C . PRO A 1 211 ? -2.628 19.932 -4.040 1.00 45.31 211 PRO A C 1
ATOM 1608 O O . PRO A 1 211 ? -2.263 21.081 -4.260 1.00 45.31 211 PRO A O 1
ATOM 1611 N N . GLY A 1 212 ? -3.426 19.296 -4.898 1.00 40.16 212 GLY A N 1
ATOM 1612 C CA . GLY A 1 212 ? -3.888 20.007 -6.100 1.00 40.16 212 GLY A CA 1
ATOM 1613 C C . GLY A 1 212 ? -4.739 19.248 -7.106 1.00 40.16 212 GLY A C 1
ATOM 1614 O O . GLY A 1 212 ? -4.927 19.731 -8.215 1.00 40.16 212 GLY A O 1
ATOM 1615 N N . GLY A 1 213 ? -5.267 18.082 -6.754 1.00 37.88 213 GLY A N 1
ATOM 1616 C CA . GLY A 1 213 ? -6.437 17.539 -7.432 1.00 37.88 213 GLY A CA 1
ATOM 1617 C C . GLY A 1 213 ? -7.511 17.378 -6.378 1.00 37.88 213 GLY A C 1
ATOM 1618 O O . GLY A 1 213 ? -7.297 16.624 -5.428 1.00 37.88 213 GLY A O 1
ATOM 1619 N N . GLY A 1 214 ? -8.640 18.078 -6.511 1.00 33.38 214 GLY A N 1
ATOM 1620 C CA . GLY A 1 214 ? -9.849 17.745 -5.753 1.00 33.38 214 GLY A CA 1
ATOM 1621 C C . GLY A 1 214 ? -10.212 16.261 -5.929 1.00 33.38 214 GLY A C 1
ATOM 1622 O O . GLY A 1 214 ? -9.558 15.569 -6.714 1.00 33.38 214 GLY A O 1
ATOM 1623 N N . PRO A 1 215 ? -11.227 15.735 -5.223 1.00 35.03 215 PRO A N 1
ATOM 1624 C CA . PRO A 1 215 ? -11.648 14.343 -5.355 1.00 35.03 215 PRO A CA 1
ATOM 1625 C C . PRO A 1 215 ? -12.088 14.059 -6.800 1.00 35.03 215 PRO A C 1
ATOM 1627 O O . PRO A 1 215 ? -13.254 14.170 -7.151 1.00 35.03 215 PRO A O 1
ATOM 1630 N N . SER A 1 216 ? -11.137 13.716 -7.666 1.00 38.72 216 SER A N 1
ATOM 1631 C CA . SER A 1 216 ? -11.416 13.164 -8.977 1.00 38.72 216 SER A CA 1
ATOM 1632 C C . SER A 1 216 ? -11.755 11.701 -8.743 1.00 38.72 216 SER A C 1
ATOM 1634 O O . SER A 1 216 ? -10.919 10.965 -8.196 1.00 38.72 216 SER A O 1
ATOM 1636 N N . PRO A 1 217 ? -12.963 11.263 -9.117 1.00 39.28 217 PRO A N 1
ATOM 1637 C CA . PRO A 1 217 ? -13.327 9.871 -8.990 1.00 39.28 217 PRO A CA 1
ATOM 1638 C C . PRO A 1 217 ? -12.314 9.039 -9.790 1.00 39.28 217 PRO A C 1
ATOM 1640 O O . PRO A 1 217 ? -11.992 9.335 -10.937 1.00 39.28 217 PRO A O 1
ATOM 1643 N N . GLN A 1 218 ? -11.766 8.008 -9.146 1.00 50.16 218 GLN A N 1
ATOM 1644 C CA . GLN A 1 218 ? -11.243 6.829 -9.844 1.00 50.16 218 GLN A CA 1
ATOM 1645 C C . GLN A 1 218 ? -10.016 7.002 -10.766 1.00 50.16 218 GLN A C 1
ATOM 1647 O O . GLN A 1 218 ? -9.866 6.255 -11.729 1.00 50.16 218 GLN A O 1
ATOM 1652 N N . ARG A 1 219 ? -9.048 7.881 -10.467 1.00 59.12 219 ARG A N 1
ATOM 1653 C CA . ARG A 1 219 ? -7.725 7.734 -11.112 1.00 59.12 219 ARG A CA 1
ATOM 1654 C C . ARG A 1 219 ? -6.934 6.597 -10.456 1.00 59.12 219 ARG A C 1
ATOM 1656 O O . ARG A 1 219 ? -6.261 6.811 -9.455 1.00 59.12 219 ARG A O 1
ATOM 1663 N N . CYS A 1 220 ? -7.064 5.383 -10.982 1.00 75.62 220 CYS A N 1
ATOM 1664 C CA . CYS A 1 220 ? -6.305 4.224 -10.502 1.00 75.62 220 CYS A CA 1
ATOM 1665 C C . CYS A 1 220 ? -4.801 4.516 -10.528 1.00 75.62 220 CYS A C 1
ATOM 1667 O O . CYS A 1 220 ? -4.341 5.265 -11.397 1.00 75.62 220 CYS A O 1
ATOM 1669 N N . ILE A 1 221 ? -4.034 3.898 -9.625 1.00 71.56 221 ILE A N 1
ATOM 1670 C CA . ILE A 1 221 ? -2.575 3.890 -9.784 1.00 71.56 221 ILE A CA 1
ATOM 1671 C C . ILE A 1 221 ? -2.298 3.164 -11.101 1.00 71.56 221 ILE A C 1
ATOM 1673 O O . ILE A 1 221 ? -2.614 1.986 -11.245 1.00 71.56 221 ILE A O 1
ATOM 1677 N N . ARG A 1 222 ? -1.763 3.896 -12.074 1.00 64.31 222 ARG A N 1
ATOM 1678 C CA . ARG A 1 222 ? -1.295 3.352 -13.346 1.00 64.31 222 ARG A CA 1
ATOM 1679 C C . ARG A 1 222 ? 0.210 3.512 -13.424 1.00 64.31 222 ARG A C 1
ATOM 1681 O O . ARG A 1 222 ? 0.783 4.406 -12.795 1.00 64.31 222 ARG A O 1
ATOM 1688 N N . ARG A 1 223 ? 0.834 2.671 -14.246 1.00 58.78 223 ARG A N 1
ATOM 1689 C CA . ARG A 1 223 ? 2.196 2.908 -14.715 1.00 58.78 223 ARG A CA 1
ATOM 1690 C C . ARG A 1 223 ? 2.279 4.336 -15.262 1.00 58.78 223 ARG A C 1
ATOM 1692 O O . ARG A 1 223 ? 1.391 4.790 -15.981 1.00 58.78 223 ARG A O 1
ATOM 1699 N N . SER A 1 224 ? 3.323 5.064 -14.880 1.00 50.75 224 SER A N 1
ATOM 1700 C CA . SER A 1 224 ? 3.615 6.350 -15.504 1.00 50.75 224 SER A CA 1
ATOM 1701 C C . SER A 1 224 ? 4.072 6.061 -16.932 1.00 50.75 224 SER A C 1
ATOM 1703 O O . SER A 1 224 ? 5.226 5.688 -17.122 1.00 50.75 224 SER A O 1
ATOM 1705 N N . ASP A 1 225 ? 3.208 6.278 -17.923 1.00 41.75 225 ASP A N 1
ATOM 1706 C CA . ASP A 1 225 ? 3.558 6.264 -19.355 1.00 41.75 225 ASP A CA 1
ATOM 1707 C C . ASP A 1 225 ? 4.379 7.507 -19.732 1.00 41.75 225 ASP A C 1
ATOM 1709 O O . ASP A 1 225 ? 4.154 8.161 -20.746 1.00 41.75 225 ASP A O 1
ATOM 1713 N N . ARG A 1 226 ? 5.354 7.873 -18.894 1.00 40.69 226 ARG A N 1
ATOM 1714 C CA . ARG A 1 226 ? 6.385 8.819 -19.301 1.00 40.69 226 ARG A CA 1
ATOM 1715 C C . ARG A 1 226 ? 7.329 8.059 -20.217 1.00 40.69 226 ARG A C 1
ATOM 1717 O O . ARG A 1 226 ? 8.356 7.545 -19.782 1.00 40.69 226 ARG A O 1
ATOM 1724 N N . THR A 1 227 ? 6.946 7.961 -21.487 1.00 36.03 227 THR A N 1
ATOM 1725 C CA . THR A 1 227 ? 7.894 7.744 -22.572 1.00 36.03 227 THR A CA 1
ATOM 1726 C C . THR A 1 227 ? 8.894 8.884 -22.500 1.00 36.03 227 THR A C 1
ATOM 1728 O O . THR A 1 227 ? 8.575 10.033 -22.799 1.00 36.03 227 THR A O 1
ATOM 1731 N N . CYS A 1 228 ? 10.089 8.578 -22.016 1.00 38.97 228 CYS A N 1
ATOM 1732 C CA . CYS A 1 228 ? 11.226 9.457 -22.191 1.00 38.97 228 CYS A CA 1
ATOM 1733 C C . CYS A 1 228 ? 11.632 9.254 -23.648 1.00 38.97 228 CYS A C 1
ATOM 1735 O O . CYS A 1 228 ? 12.301 8.274 -23.968 1.00 38.97 228 CYS A O 1
ATOM 1737 N N . SER A 1 229 ? 11.082 10.077 -24.542 1.00 31.59 229 SER A N 1
ATOM 1738 C CA . SER A 1 229 ? 11.588 10.162 -25.907 1.00 31.59 229 SER A CA 1
ATOM 1739 C C . SER A 1 229 ? 13.023 10.666 -25.801 1.00 31.59 229 SER A C 1
ATOM 1741 O O . SER A 1 229 ? 13.245 11.737 -25.234 1.00 31.59 229 SER A O 1
ATOM 1743 N N . GLY A 1 230 ? 13.967 9.821 -26.218 1.00 32.81 230 GLY A N 1
ATOM 1744 C CA . GLY A 1 230 ? 15.356 10.219 -26.430 1.00 32.81 230 GLY A CA 1
ATOM 1745 C C . GLY A 1 230 ? 15.483 11.159 -27.615 1.00 32.81 230 GLY A C 1
ATOM 1746 O O . GLY A 1 230 ? 14.559 11.155 -28.463 1.00 32.81 230 GLY A O 1
#

Sequence (230 aa):
QGVTGDGEMMRTLVTMLAGLLLLYLAPTVLCQGCAVNKDERPLVRDLQKKMIYSVNASAPPNPSILLALRLAQDHNKHIEQDMLNKLSQDAVQRAAASFSSGQVALHILAQRASCADPRRVSANGSTVNLVRLLEQKFKAELQNIAIHGNPLTNFYQLSLDVLALCQLNGRLSPANASTLLSPTTRSITSVASSPWTLQRWRSLLRSACRPGGGPSPQRCIRRSDRTCSG

Organism: Chelydra serpentina (NCBI:txid8475)